Protein AF-A0AAW7JWA2-F1 (afdb_monomer_lite)

Foldseek 3Di:
DDKDWDQDKDALQQAKFKFAALFKFALVLCCPQLVVWWKWAFDEWEQDPVRAIEGEIETDSMGHHQGMIMTGRHRVDMRGGGMDPPTDRPHPHHDKDKYFYPDPPRWIKIKTAFQAWAFFDDLQKWHQDPSRWDTDHDPRPRDTDGGRGIIMGTRDSPHHYGYDYPVPPCPPPPPPPVCPVQVAAKADPVRHGDGRDPPPPDFDWIQHSNDTDTDD

Sequence (216 aa):
LDEVTLQRTFVGDGGWYTVCLPFPLTEEDIREQFQGADFQEFTDVEVTPDNSLNLIFKRVSGTKAGVPYMVRPIEGTEIKNPVFTNKTITANRPETVTHACRDASAYECSFIGIFNPTAIYGRTIRFVSADGVTLTVPANDGSRLKGFRAYMKMPDGNMSAKINSGDVTSGIISVERDIQLRHKGVYDLCGRYLGDSAENLRHGIYIVNGKKTVIK

pLDDT: mean 88.26, std 15.3, range [31.8, 98.88]

Structure (mmCIF, N/CA/C/O backbone):
data_AF-A0AAW7JWA2-F1
#
_entry.id   AF-A0AAW7JWA2-F1
#
loop_
_atom_site.group_PDB
_atom_site.id
_atom_site.type_symbol
_atom_site.label_atom_id
_atom_site.label_alt_id
_atom_site.label_comp_id
_atom_site.label_asym_id
_atom_site.label_entity_id
_atom_site.label_seq_id
_atom_site.pdbx_PDB_ins_code
_atom_site.Cartn_x
_atom_site.Cartn_y
_atom_site.Cartn_z
_atom_site.occupancy
_atom_site.B_iso_or_equiv
_atom_site.auth_seq_id
_atom_site.auth_comp_id
_atom_site.auth_asym_id
_atom_site.auth_atom_id
_atom_site.pdbx_PDB_model_num
ATOM 1 N N . LEU A 1 1 ? -22.209 7.850 19.696 1.00 65.50 1 LEU A N 1
ATOM 2 C CA . LEU A 1 1 ? -20.906 8.063 19.043 1.00 65.50 1 LEU A CA 1
ATOM 3 C C . LEU A 1 1 ? -20.853 7.040 17.929 1.00 65.50 1 LEU A C 1
ATOM 5 O O . LEU A 1 1 ? -21.067 5.872 18.234 1.00 65.50 1 LEU A O 1
ATOM 9 N N . ASP A 1 2 ? -20.694 7.463 16.681 1.00 85.62 2 ASP A N 1
ATOM 10 C CA . ASP A 1 2 ? -20.639 6.511 15.572 1.00 85.62 2 ASP A CA 1
ATOM 11 C C . ASP A 1 2 ? -19.257 5.860 15.548 1.00 85.62 2 ASP A C 1
ATOM 13 O O . ASP A 1 2 ? -18.235 6.548 15.648 1.00 85.62 2 ASP A O 1
ATOM 17 N N . GLU A 1 3 ? -19.245 4.534 15.455 1.00 92.75 3 GLU A N 1
ATOM 18 C CA . GLU A 1 3 ? -18.049 3.705 15.514 1.00 92.75 3 GLU A CA 1
ATOM 19 C C . GLU A 1 3 ? -17.943 2.849 14.249 1.00 92.75 3 GLU A C 1
ATOM 21 O O . GLU A 1 3 ? -18.925 2.269 13.782 1.00 92.75 3 GLU A O 1
ATOM 26 N N . VAL A 1 4 ? -16.734 2.762 13.697 1.00 93.31 4 VAL A N 1
ATOM 27 C CA . VAL A 1 4 ? -16.411 1.917 12.549 1.00 93.31 4 VAL A CA 1
ATOM 28 C C . VAL A 1 4 ? -15.228 1.029 12.903 1.00 93.31 4 VAL A C 1
ATOM 30 O O . VAL A 1 4 ? -14.134 1.517 13.175 1.00 93.31 4 VAL A O 1
ATOM 33 N N . THR A 1 5 ? -15.420 -0.285 12.833 1.00 96.25 5 THR A N 1
ATOM 34 C CA . THR A 1 5 ? -14.344 -1.263 13.021 1.00 96.25 5 THR A CA 1
ATOM 35 C C . THR A 1 5 ? -13.808 -1.744 11.676 1.00 96.25 5 THR A C 1
ATOM 37 O O . THR A 1 5 ? -14.551 -2.299 10.860 1.00 96.25 5 THR A O 1
ATOM 40 N N . LEU A 1 6 ? -12.500 -1.625 11.454 1.00 97.19 6 LEU A N 1
ATOM 41 C CA . LEU A 1 6 ? -11.839 -2.315 10.349 1.00 97.19 6 LEU A CA 1
ATOM 42 C C . LEU A 1 6 ? -11.592 -3.770 10.760 1.00 97.19 6 LEU A C 1
ATOM 44 O O . LEU A 1 6 ? -10.659 -4.048 11.500 1.00 97.19 6 LEU A O 1
ATOM 48 N N . GLN A 1 7 ? -12.400 -4.707 10.264 1.00 96.69 7 GLN A N 1
ATOM 49 C CA . GLN A 1 7 ? -12.276 -6.143 10.565 1.00 96.69 7 GLN A CA 1
ATOM 50 C C . GLN A 1 7 ? -11.027 -6.757 9.904 1.00 96.69 7 GLN A C 1
ATOM 52 O O . GLN A 1 7 ? -11.087 -7.354 8.822 1.00 96.69 7 GLN A O 1
ATOM 57 N N . ARG A 1 8 ? -9.865 -6.551 10.529 1.00 96.56 8 ARG A N 1
ATOM 58 C CA . ARG A 1 8 ? -8.553 -6.975 10.044 1.00 96.56 8 ARG A CA 1
ATOM 59 C C . ARG A 1 8 ? -7.523 -6.985 11.170 1.00 96.56 8 ARG A C 1
ATOM 61 O O . ARG A 1 8 ? -7.462 -6.058 11.971 1.00 96.56 8 ARG A O 1
ATOM 68 N N . THR A 1 9 ? -6.642 -7.978 11.125 1.00 95.62 9 THR A N 1
ATOM 69 C CA . THR A 1 9 ? -5.411 -8.012 11.919 1.00 95.62 9 THR A CA 1
ATOM 70 C C . THR A 1 9 ? -4.214 -7.613 11.061 1.00 95.62 9 THR A C 1
ATOM 72 O O . THR A 1 9 ? -4.113 -8.034 9.903 1.00 95.62 9 THR A O 1
ATOM 75 N N . PHE A 1 10 ? -3.317 -6.821 11.637 1.00 95.75 10 PHE A N 1
ATOM 76 C CA . PHE A 1 10 ? -1.966 -6.591 11.137 1.00 95.75 10 PHE A CA 1
ATOM 77 C C . PHE A 1 10 ? -1.006 -7.203 12.153 1.00 95.75 10 PHE A C 1
ATOM 79 O O . PHE A 1 10 ? -1.037 -6.832 13.329 1.00 95.75 10 PHE A O 1
ATOM 86 N N . VAL A 1 11 ? -0.221 -8.188 11.717 1.00 94.25 11 VAL A N 1
ATOM 87 C CA . VAL A 1 11 ? 0.699 -8.898 12.608 1.00 94.25 11 VAL A CA 1
ATOM 88 C C . VAL A 1 11 ? 1.857 -7.961 12.936 1.00 94.25 11 VAL A C 1
ATOM 90 O O . VAL A 1 11 ? 2.342 -7.244 12.067 1.00 94.25 11 VAL A O 1
ATOM 93 N N . GLY A 1 12 ? 2.291 -7.953 14.196 1.00 92.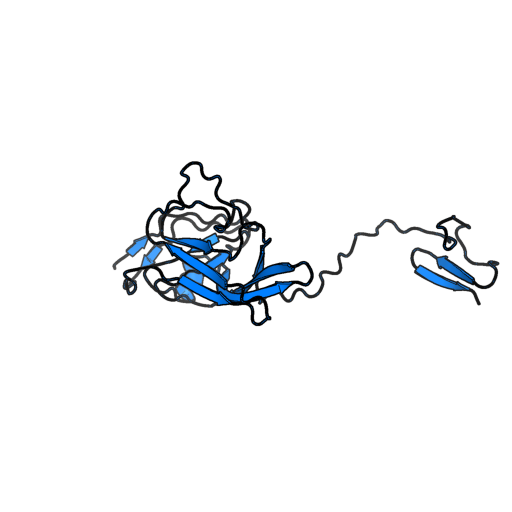50 12 GLY A N 1
ATOM 94 C CA . GLY A 1 12 ? 3.470 -7.211 14.648 1.00 92.50 12 GLY A CA 1
ATOM 95 C C . GLY A 1 12 ? 4.774 -7.886 14.218 1.00 92.50 12 GLY A C 1
ATOM 96 O O . GLY A 1 12 ? 5.645 -8.101 15.048 1.00 92.50 12 GLY A O 1
ATOM 97 N N . ASP A 1 13 ? 4.885 -8.293 12.957 1.00 90.88 13 ASP A N 1
ATOM 98 C CA . ASP A 1 13 ? 6.055 -8.971 12.380 1.00 90.88 13 ASP A CA 1
ATOM 99 C C . ASP A 1 13 ? 7.070 -7.987 11.768 1.00 90.88 13 ASP A C 1
ATOM 101 O O . ASP A 1 13 ? 8.081 -8.403 11.210 1.00 90.88 13 ASP A O 1
ATOM 105 N N . GLY A 1 14 ? 6.796 -6.678 11.844 1.00 90.06 14 GLY A N 1
ATOM 106 C CA . GLY A 1 14 ? 7.601 -5.640 11.193 1.00 90.06 14 GLY A CA 1
ATOM 107 C C . GLY A 1 14 ? 7.472 -5.628 9.663 1.00 90.06 14 GLY A C 1
ATOM 108 O O . GLY A 1 14 ? 8.182 -4.876 8.991 1.00 90.06 14 GLY A O 1
ATOM 109 N N . GLY A 1 15 ? 6.570 -6.438 9.107 1.00 92.19 15 GLY A N 1
ATOM 110 C CA . GLY A 1 15 ? 6.292 -6.543 7.687 1.00 92.19 15 GLY A CA 1
ATOM 111 C C . GLY A 1 15 ? 5.363 -5.445 7.170 1.00 92.19 15 GLY A C 1
ATOM 112 O O . GLY A 1 15 ? 4.610 -4.802 7.904 1.00 92.19 15 GLY A O 1
ATOM 113 N N . TRP A 1 16 ? 5.406 -5.225 5.861 1.00 95.25 16 TRP A N 1
ATOM 114 C CA . TRP A 1 16 ? 4.502 -4.335 5.155 1.00 95.25 16 TRP A CA 1
ATOM 115 C C . TRP A 1 16 ? 3.136 -4.966 4.895 1.00 95.25 16 TRP A C 1
ATOM 117 O O . TRP A 1 16 ? 2.985 -6.127 4.524 1.00 95.25 16 TRP A O 1
ATOM 127 N N . TYR A 1 17 ? 2.126 -4.116 4.973 1.00 96.88 17 TYR A N 1
ATOM 128 C CA . TYR A 1 17 ? 0.747 -4.364 4.596 1.00 96.88 17 TYR A CA 1
ATOM 129 C C . TYR A 1 17 ? 0.245 -3.192 3.751 1.00 96.88 17 TYR A C 1
ATOM 131 O O . TYR A 1 17 ? 0.855 -2.129 3.714 1.00 96.88 17 TYR A O 1
ATOM 139 N N . THR A 1 18 ? -0.907 -3.353 3.102 1.00 98.06 18 THR A N 1
ATOM 140 C CA . THR A 1 18 ? -1.580 -2.253 2.390 1.00 98.06 18 THR A CA 1
ATOM 141 C C . THR A 1 18 ? -2.914 -1.903 3.027 1.00 98.06 18 THR A C 1
ATOM 143 O O . THR A 1 18 ? -3.605 -2.792 3.535 1.00 98.06 18 THR A O 1
ATOM 146 N N . VAL A 1 19 ? -3.315 -0.635 2.966 1.00 98.44 19 VAL A N 1
ATOM 147 C CA . VAL A 1 19 ? -4.633 -0.167 3.411 1.00 98.44 19 VAL A CA 1
ATOM 148 C C . VAL A 1 19 ? -5.187 0.887 2.451 1.00 98.44 19 VAL A C 1
ATOM 150 O O . VAL A 1 19 ? -4.438 1.674 1.884 1.00 98.44 19 VAL A O 1
ATOM 153 N N . CYS A 1 20 ? -6.503 0.890 2.251 1.00 98.69 20 CYS A N 1
ATOM 154 C CA . CYS A 1 20 ? -7.214 1.910 1.481 1.00 98.69 20 CYS A CA 1
ATOM 155 C C . CYS A 1 20 ? -8.593 2.104 2.123 1.00 98.69 20 CYS A C 1
ATOM 157 O O . CYS A 1 20 ? -9.441 1.214 2.031 1.00 98.69 20 CYS A O 1
ATOM 159 N N . LEU A 1 21 ? -8.787 3.215 2.839 1.00 98.50 21 LEU A N 1
ATOM 160 C CA . LEU A 1 21 ? -9.987 3.468 3.646 1.00 98.50 21 LEU A CA 1
ATOM 161 C C . LEU A 1 21 ? -10.869 4.549 3.012 1.00 98.50 21 LEU A C 1
ATOM 163 O O . LEU A 1 21 ? -10.346 5.465 2.383 1.00 98.50 21 LEU A O 1
ATOM 167 N N . PRO A 1 22 ? -12.199 4.499 3.198 1.00 98.19 22 PRO A N 1
ATOM 168 C CA . PRO A 1 22 ? -13.126 5.482 2.633 1.00 98.19 22 PRO A CA 1
ATOM 169 C C . PRO A 1 22 ? -13.204 6.801 3.436 1.00 98.19 22 PRO A C 1
ATOM 171 O O . PRO A 1 22 ? -14.059 7.644 3.166 1.00 98.19 22 PRO A O 1
ATOM 174 N N . PHE A 1 23 ? -12.320 6.985 4.418 1.00 97.81 23 PHE A N 1
ATOM 175 C CA . PHE A 1 23 ? -12.191 8.165 5.274 1.00 97.81 23 PHE A CA 1
ATOM 176 C C . PHE A 1 23 ? -10.705 8.416 5.593 1.00 97.81 23 PHE A C 1
ATOM 178 O O . PHE A 1 23 ? -9.910 7.472 5.526 1.00 97.81 23 PHE A O 1
ATOM 185 N N . PRO A 1 24 ? -10.308 9.661 5.916 1.00 97.81 24 PRO A N 1
ATOM 186 C CA . PRO A 1 24 ? -8.929 9.974 6.272 1.00 97.81 24 PRO A CA 1
ATOM 187 C C . PRO A 1 24 ? -8.592 9.511 7.696 1.00 97.81 24 PRO A C 1
ATOM 189 O O . PRO A 1 24 ? -9.458 9.493 8.575 1.00 97.81 24 PRO A O 1
ATOM 192 N N . LEU A 1 25 ? -7.320 9.191 7.921 1.00 98.38 25 LEU A N 1
ATOM 193 C CA . LEU A 1 25 ? -6.738 8.985 9.246 1.00 98.38 25 LEU A CA 1
ATOM 194 C C . LEU A 1 25 ? -5.884 10.193 9.627 1.00 98.38 25 LEU A C 1
ATOM 196 O O . LEU A 1 25 ? -5.104 10.689 8.813 1.00 98.38 25 LEU A O 1
ATOM 200 N N . THR A 1 26 ? -6.019 10.647 10.865 1.00 98.00 26 THR A N 1
ATOM 201 C CA . THR A 1 26 ? -5.132 11.627 11.492 1.00 98.00 26 THR A CA 1
ATOM 202 C C . THR A 1 26 ? -3.925 10.932 12.122 1.00 98.00 26 THR A C 1
ATOM 204 O O . THR A 1 26 ? -3.887 9.708 12.266 1.00 98.00 26 THR A O 1
ATOM 207 N N . GLU A 1 27 ? -2.950 11.725 12.558 1.00 98.06 27 GLU A N 1
ATOM 208 C CA . GLU A 1 27 ? -1.808 11.222 13.329 1.00 98.06 27 GLU A CA 1
ATOM 209 C C . GLU A 1 27 ? -2.251 10.544 14.630 1.00 98.06 27 GLU A C 1
ATOM 211 O O . GLU A 1 27 ? -1.704 9.514 15.022 1.00 98.06 27 GLU A O 1
ATOM 216 N N . GLU A 1 28 ? -3.294 11.079 15.266 1.00 98.12 28 GLU A N 1
ATOM 217 C CA . GLU A 1 28 ? -3.900 10.492 16.456 1.00 98.12 28 GLU A CA 1
ATOM 218 C C . GLU A 1 28 ? -4.527 9.125 16.160 1.00 98.12 28 GLU A C 1
ATOM 220 O O . GLU A 1 28 ? -4.256 8.176 16.892 1.00 98.12 28 GLU A O 1
ATOM 225 N N . ASP A 1 29 ? -5.258 8.972 15.050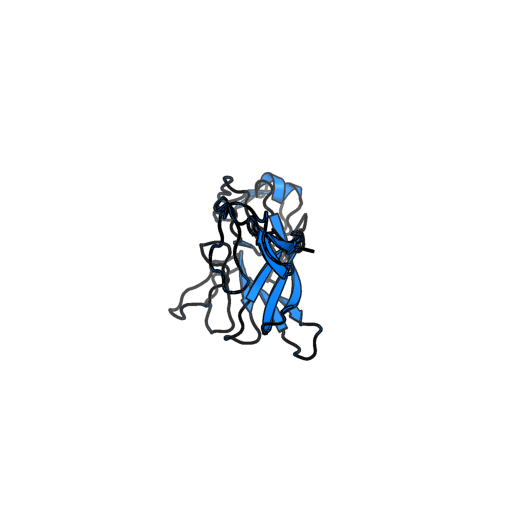 1.00 98.06 29 ASP A N 1
ATOM 226 C CA . ASP A 1 29 ? -5.803 7.666 14.658 1.00 98.06 29 ASP A CA 1
ATOM 227 C C . ASP A 1 29 ? -4.695 6.630 14.443 1.00 98.06 29 ASP A C 1
ATOM 229 O O . ASP A 1 29 ? -4.824 5.477 14.853 1.00 98.06 29 ASP A O 1
ATOM 233 N N . ILE A 1 30 ? -3.599 7.027 13.790 1.00 98.31 30 ILE A N 1
ATOM 234 C CA . ILE A 1 30 ? -2.455 6.142 13.545 1.00 98.31 30 ILE A CA 1
ATOM 235 C C . ILE A 1 30 ? -1.786 5.766 14.871 1.00 98.31 30 ILE A C 1
ATOM 237 O O . ILE A 1 30 ? -1.489 4.592 15.108 1.00 98.31 30 ILE A O 1
ATOM 241 N N . ARG A 1 31 ? -1.580 6.735 15.768 1.00 97.88 31 ARG A N 1
ATOM 242 C CA . ARG A 1 31 ? -0.993 6.500 17.090 1.00 97.88 31 ARG A CA 1
ATOM 243 C C . ARG A 1 31 ? -1.850 5.556 17.931 1.00 97.88 31 ARG A C 1
ATOM 245 O O . ARG A 1 31 ? -1.305 4.653 18.554 1.00 97.88 31 ARG A O 1
ATOM 252 N N . GLU A 1 32 ? -3.161 5.763 17.970 1.00 97.44 32 GLU A N 1
ATOM 253 C CA . GLU A 1 32 ? -4.059 5.035 18.871 1.00 97.44 32 GLU A CA 1
ATOM 254 C C . GLU A 1 32 ? -4.522 3.702 18.298 1.00 97.44 32 GLU A C 1
ATOM 256 O O . GLU A 1 32 ? -4.413 2.673 18.959 1.00 97.44 32 GLU A O 1
ATOM 261 N N . GLN A 1 33 ? -5.009 3.702 17.058 1.00 97.88 33 GLN A N 1
ATOM 262 C CA . GLN A 1 33 ? -5.643 2.527 16.460 1.00 97.88 33 GLN A CA 1
ATOM 263 C C . GLN A 1 33 ? -4.645 1.639 15.728 1.00 97.88 33 GLN A C 1
ATOM 265 O O . GLN A 1 33 ? -4.806 0.422 15.695 1.00 97.88 33 GLN A O 1
ATOM 270 N N . PHE A 1 34 ? -3.582 2.228 15.180 1.00 98.00 34 PHE A N 1
ATOM 271 C CA . PHE A 1 34 ? -2.482 1.482 14.571 1.00 98.00 34 PHE A CA 1
ATOM 272 C C . PHE A 1 34 ? -1.231 1.434 15.454 1.00 98.00 34 PHE A C 1
ATOM 274 O O . PHE A 1 34 ? -0.175 1.030 14.977 1.00 98.00 34 PHE A O 1
ATOM 281 N N . GLN A 1 35 ? -1.335 1.816 16.732 1.00 97.12 35 GLN A N 1
ATOM 282 C CA . GLN A 1 35 ? -0.246 1.728 17.714 1.00 97.12 35 GLN A CA 1
ATOM 283 C C . GLN A 1 35 ? 1.073 2.353 17.214 1.00 97.12 35 GLN A C 1
ATOM 285 O O . GLN A 1 35 ? 2.159 1.830 17.455 1.00 97.12 35 GLN A O 1
ATOM 290 N N . GLY A 1 36 ? 0.977 3.462 16.471 1.00 96.38 36 GLY A N 1
ATOM 291 C CA . GLY A 1 36 ? 2.135 4.181 15.936 1.00 96.38 36 GLY A CA 1
ATOM 292 C C . GLY A 1 36 ? 2.812 3.519 14.730 1.00 96.38 36 GLY A C 1
ATOM 293 O O . GLY A 1 36 ? 3.966 3.843 14.445 1.00 96.38 36 GLY A O 1
ATOM 294 N N . ALA A 1 37 ? 2.125 2.608 14.029 1.00 97.38 37 ALA A N 1
ATOM 295 C CA . ALA A 1 37 ? 2.624 1.987 12.803 1.00 97.38 37 ALA A CA 1
ATOM 296 C C . ALA A 1 37 ? 3.131 3.015 11.776 1.00 97.38 37 ALA A C 1
ATOM 298 O O . ALA A 1 37 ? 2.660 4.151 11.696 1.00 97.38 37 ALA A O 1
ATOM 299 N N . ASP A 1 38 ? 4.078 2.586 10.947 1.00 97.00 38 ASP A N 1
ATOM 300 C CA . ASP A 1 38 ? 4.653 3.400 9.882 1.00 97.00 38 ASP A CA 1
ATOM 301 C C . ASP A 1 38 ? 3.743 3.382 8.648 1.00 97.00 38 ASP A C 1
ATOM 303 O O . ASP A 1 38 ? 3.571 2.340 8.011 1.00 97.00 38 ASP A O 1
ATOM 307 N N . PHE A 1 39 ? 3.144 4.530 8.329 1.00 98.31 39 PHE A N 1
ATOM 308 C CA . PHE A 1 39 ? 2.313 4.719 7.144 1.00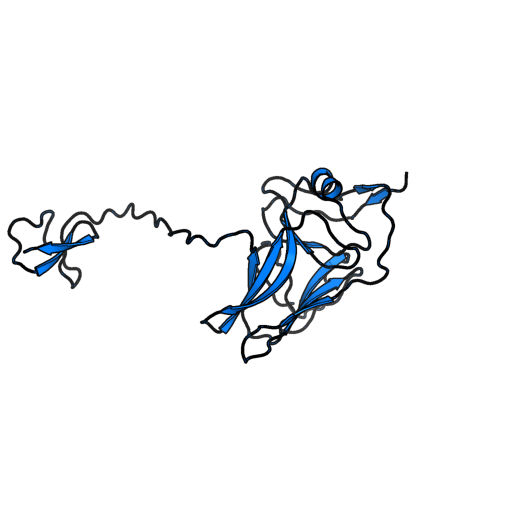 98.31 39 PHE A CA 1
ATOM 309 C C . PHE A 1 39 ? 3.113 5.408 6.052 1.00 98.31 39 PHE A C 1
ATOM 311 O O . PHE A 1 39 ? 3.723 6.447 6.303 1.00 98.31 39 PHE A O 1
ATOM 318 N N . GLN A 1 40 ? 3.065 4.867 4.833 1.00 98.00 40 GLN A N 1
ATOM 319 C CA . GLN A 1 40 ? 3.776 5.443 3.697 1.00 98.00 40 GLN A CA 1
ATOM 320 C C . GLN A 1 40 ? 2.917 5.547 2.437 1.00 98.00 40 GLN A C 1
ATOM 322 O O . GLN A 1 40 ? 2.149 4.640 2.106 1.00 98.00 40 GLN A O 1
ATOM 327 N N . GLU A 1 41 ? 3.061 6.657 1.720 1.00 98.19 41 GLU A N 1
ATOM 328 C CA . GLU A 1 41 ? 2.401 6.915 0.439 1.00 98.19 41 GLU A CA 1
ATOM 329 C C . GLU A 1 41 ? 3.332 6.597 -0.735 1.00 98.19 41 GLU A C 1
ATOM 331 O O . GLU A 1 41 ? 4.548 6.723 -0.611 1.00 98.19 41 GLU A O 1
ATOM 336 N N . PHE A 1 42 ? 2.779 6.186 -1.878 1.00 97.75 42 PHE A N 1
ATOM 337 C CA . PHE A 1 42 ? 3.553 5.928 -3.097 1.00 97.75 42 PHE A CA 1
ATOM 338 C C . PHE A 1 42 ? 3.891 7.252 -3.797 1.00 97.75 42 PHE A C 1
ATOM 340 O O . PHE A 1 42 ? 2.984 7.997 -4.171 1.00 97.75 42 PHE A O 1
ATOM 347 N N . THR A 1 43 ? 5.178 7.556 -3.981 1.00 96.00 43 THR A N 1
ATOM 348 C CA . THR A 1 43 ? 5.638 8.903 -4.381 1.00 96.00 43 THR A CA 1
ATOM 349 C C . THR A 1 43 ? 6.436 8.974 -5.672 1.00 96.00 43 THR A C 1
ATOM 351 O O . THR A 1 43 ? 6.432 10.032 -6.294 1.00 96.00 43 THR A O 1
ATOM 354 N N . ASP A 1 44 ? 7.138 7.909 -6.056 1.00 93.56 44 ASP A N 1
ATOM 355 C CA . ASP A 1 44 ? 7.922 7.901 -7.292 1.00 93.56 44 ASP A CA 1
ATOM 356 C C . ASP A 1 44 ? 8.289 6.464 -7.699 1.00 93.56 44 ASP A C 1
ATOM 358 O O . ASP A 1 44 ? 8.116 5.510 -6.929 1.00 93.56 44 ASP A O 1
ATOM 362 N N . VAL A 1 45 ? 8.825 6.313 -8.907 1.00 92.31 45 VAL A N 1
ATOM 363 C CA . VAL A 1 45 ? 9.423 5.068 -9.384 1.00 92.31 45 VAL A CA 1
ATOM 364 C C . VAL A 1 45 ? 10.731 5.352 -10.117 1.00 92.31 45 VAL A C 1
ATOM 366 O O . VAL A 1 45 ? 10.795 6.176 -11.025 1.00 92.31 45 VAL A O 1
ATOM 369 N N . GLU A 1 46 ? 11.780 4.624 -9.753 1.00 91.31 46 GLU A N 1
ATOM 370 C CA . GLU A 1 46 ? 13.097 4.738 -10.382 1.00 91.31 46 GLU A CA 1
ATOM 371 C C . GLU A 1 46 ? 13.485 3.422 -11.050 1.00 91.31 46 GLU A C 1
ATOM 373 O O . GLU A 1 46 ? 13.202 2.340 -10.526 1.00 91.31 46 GLU A O 1
ATOM 378 N N . VAL A 1 47 ? 14.175 3.518 -12.187 1.00 88.81 47 VAL A N 1
ATOM 379 C CA . VAL A 1 47 ? 14.827 2.370 -12.819 1.00 88.81 47 VAL A CA 1
ATOM 380 C C . VAL A 1 47 ? 16.233 2.246 -12.249 1.00 88.81 47 VAL A C 1
ATOM 382 O O . VAL A 1 47 ? 17.014 3.195 -12.243 1.00 88.81 47 VAL A O 1
ATOM 385 N N . THR A 1 48 ? 16.575 1.068 -11.755 1.00 86.12 48 THR A N 1
ATOM 386 C CA . THR A 1 48 ? 17.928 0.767 -11.286 1.00 86.12 48 THR A CA 1
ATOM 387 C C . THR A 1 48 ? 18.848 0.378 -12.452 1.00 86.12 48 THR A C 1
ATOM 389 O O . THR A 1 48 ? 18.375 -0.035 -13.513 1.00 86.12 48 THR A O 1
ATOM 392 N N . PRO A 1 49 ? 20.184 0.409 -12.271 1.00 85.62 49 PRO A N 1
ATOM 393 C CA . PRO A 1 49 ? 21.133 0.008 -13.317 1.00 85.62 49 PRO A CA 1
ATOM 394 C C . PRO A 1 49 ? 20.986 -1.440 -13.817 1.00 85.62 49 PRO A C 1
ATOM 396 O O . PRO A 1 49 ? 21.423 -1.748 -14.921 1.00 85.62 49 PRO A O 1
ATOM 399 N N . ASP A 1 50 ? 20.384 -2.329 -13.020 1.00 86.31 50 ASP A N 1
ATOM 400 C CA . ASP A 1 50 ? 20.077 -3.717 -13.396 1.00 86.31 50 ASP A CA 1
ATOM 401 C C . ASP A 1 50 ? 18.705 -3.875 -14.082 1.00 86.31 50 ASP A C 1
ATOM 403 O O . ASP A 1 50 ? 18.229 -4.996 -14.261 1.00 86.31 50 ASP A O 1
ATOM 407 N N . ASN A 1 51 ? 18.080 -2.764 -14.492 1.00 83.62 51 ASN A N 1
ATOM 408 C CA . ASN A 1 51 ? 16.773 -2.720 -15.150 1.00 83.62 51 ASN A CA 1
ATOM 409 C C . ASN A 1 51 ? 15.647 -3.340 -14.294 1.00 83.62 51 ASN A C 1
ATOM 411 O O . ASN A 1 51 ? 14.729 -3.983 -14.809 1.00 83.62 51 ASN A O 1
ATOM 415 N N . SER A 1 52 ? 15.726 -3.150 -12.974 1.00 89.31 52 SER A N 1
ATOM 416 C CA . SER A 1 52 ? 14.627 -3.394 -12.038 1.00 89.31 52 SER A CA 1
ATOM 417 C C . SER A 1 52 ? 14.002 -2.073 -11.578 1.00 89.31 52 SER A C 1
ATOM 419 O O . SER A 1 52 ? 14.496 -0.987 -11.885 1.00 89.31 52 SER A O 1
ATOM 421 N N . LEU A 1 53 ? 12.857 -2.150 -10.899 1.00 90.88 53 LEU A N 1
ATOM 422 C CA . LEU A 1 53 ? 12.144 -0.971 -10.414 1.00 90.88 53 LEU A CA 1
ATOM 423 C C . LEU A 1 53 ? 12.284 -0.792 -8.905 1.00 90.88 53 LEU A C 1
ATOM 425 O O . LEU A 1 53 ? 11.979 -1.692 -8.116 1.00 90.88 53 LEU A O 1
ATOM 429 N N . ASN A 1 54 ? 12.626 0.424 -8.501 1.00 91.75 54 ASN A N 1
ATOM 430 C CA . ASN A 1 54 ? 12.465 0.895 -7.133 1.00 91.75 54 ASN A CA 1
ATOM 431 C C . ASN A 1 54 ? 11.126 1.613 -7.013 1.00 91.75 54 ASN A C 1
ATOM 433 O O . ASN A 1 54 ? 10.944 2.684 -7.585 1.00 91.75 54 ASN A O 1
ATOM 437 N N . LEU A 1 55 ? 10.200 1.043 -6.248 1.00 93.56 55 LEU A N 1
ATOM 438 C CA . LEU A 1 55 ? 8.933 1.689 -5.918 1.00 93.56 55 LEU A CA 1
ATOM 439 C C . LEU A 1 55 ? 9.137 2.527 -4.657 1.00 93.56 55 LEU A C 1
ATOM 441 O O . LEU A 1 55 ? 9.383 1.961 -3.591 1.00 93.56 55 LEU A O 1
ATOM 445 N N . ILE A 1 56 ? 9.074 3.853 -4.772 1.00 94.25 56 ILE A N 1
ATOM 446 C CA . ILE A 1 56 ? 9.451 4.765 -3.689 1.00 94.25 56 ILE A CA 1
ATOM 447 C C . ILE A 1 56 ? 8.227 5.156 -2.874 1.00 94.25 56 ILE A C 1
ATOM 449 O O . ILE A 1 56 ? 7.302 5.803 -3.372 1.00 94.25 56 ILE A O 1
ATOM 453 N N . PHE A 1 57 ? 8.264 4.812 -1.594 1.00 95.69 57 PHE A N 1
ATOM 454 C CA . PHE A 1 57 ? 7.253 5.158 -0.608 1.00 95.69 57 PHE A CA 1
ATOM 455 C C . PHE A 1 57 ? 7.827 6.125 0.426 1.00 95.69 57 PHE A C 1
ATOM 457 O O . PHE A 1 57 ? 8.993 6.008 0.788 1.00 95.69 57 PHE A O 1
ATOM 464 N N . LYS A 1 58 ? 7.043 7.097 0.896 1.00 96.31 58 LYS A N 1
ATOM 465 C CA . LYS A 1 58 ? 7.486 8.073 1.909 1.00 96.31 58 LYS A CA 1
ATOM 466 C C . LYS A 1 58 ? 6.520 8.140 3.069 1.00 96.31 58 LYS A C 1
ATOM 468 O O . LYS A 1 58 ? 5.312 8.023 2.868 1.00 96.31 58 LYS A O 1
ATOM 473 N N . ARG A 1 59 ? 7.062 8.334 4.271 1.00 97.12 59 ARG A N 1
ATOM 474 C CA . ARG A 1 59 ? 6.282 8.401 5.503 1.00 97.12 59 ARG A CA 1
ATOM 475 C C . ARG A 1 59 ? 5.301 9.563 5.484 1.00 97.12 59 ARG A C 1
ATOM 477 O O . ARG A 1 59 ? 5.620 10.662 5.037 1.00 97.12 59 ARG A O 1
ATOM 484 N N . VAL A 1 60 ? 4.119 9.307 6.030 1.00 97.69 60 VAL A N 1
ATOM 485 C CA . VAL A 1 60 ? 3.066 10.297 6.250 1.00 97.69 60 VAL A CA 1
ATOM 486 C C . VAL A 1 60 ? 2.568 10.217 7.692 1.00 97.69 60 VAL A C 1
ATOM 488 O O . VAL A 1 60 ? 2.588 9.154 8.309 1.00 97.69 60 VAL A O 1
ATOM 491 N N . SER A 1 61 ? 2.102 11.341 8.236 1.00 96.88 61 SER A N 1
ATOM 492 C CA . SER A 1 61 ? 1.452 11.402 9.555 1.00 96.88 61 SER A CA 1
ATOM 493 C C . SER A 1 61 ? -0.071 11.260 9.482 1.00 96.88 61 SER A C 1
ATOM 495 O O . SER A 1 61 ? -0.740 11.254 10.505 1.00 96.88 61 SER A O 1
ATOM 497 N N . GLY A 1 62 ? -0.640 11.140 8.284 1.00 97.88 62 GLY A N 1
ATOM 498 C CA . GLY A 1 62 ? -2.073 10.977 8.070 1.00 97.88 62 GLY A CA 1
ATOM 499 C C . GLY A 1 62 ? -2.373 10.501 6.655 1.00 97.88 62 GLY A C 1
ATOM 500 O O . GLY A 1 62 ? -1.491 10.466 5.796 1.00 97.88 62 GLY A O 1
ATOM 501 N N . THR A 1 63 ? -3.623 10.128 6.404 1.00 98.62 63 THR A N 1
ATOM 502 C CA . THR A 1 63 ? -4.057 9.579 5.114 1.00 98.62 63 THR A CA 1
ATOM 503 C C . THR A 1 63 ? -5.202 10.378 4.509 1.00 98.62 63 THR A C 1
ATOM 505 O O . THR A 1 63 ? -5.933 11.091 5.196 1.00 98.62 63 THR A O 1
ATOM 508 N N . LYS A 1 64 ? -5.382 10.237 3.196 1.00 98.69 64 LYS A N 1
ATOM 509 C CA . LYS A 1 64 ? -6.544 10.742 2.465 1.00 98.69 64 LYS A CA 1
ATOM 510 C C . LYS A 1 64 ? -7.527 9.605 2.206 1.00 98.69 64 LYS A C 1
ATOM 512 O O . LYS A 1 64 ? -7.125 8.474 1.932 1.00 98.69 64 LYS A O 1
ATOM 517 N N . ALA A 1 65 ? -8.818 9.918 2.267 1.00 98.62 65 ALA A N 1
ATOM 518 C CA . ALA A 1 65 ? -9.870 8.969 1.922 1.00 98.62 65 ALA A CA 1
ATOM 519 C C . ALA A 1 65 ? -9.707 8.484 0.474 1.00 98.62 65 ALA A C 1
ATOM 521 O O . ALA A 1 65 ? -9.440 9.281 -0.417 1.00 98.62 65 ALA A O 1
ATOM 522 N N . GLY A 1 66 ? -9.867 7.183 0.242 1.00 98.69 66 GLY A N 1
ATOM 523 C CA . GLY A 1 66 ? -9.766 6.558 -1.078 1.00 98.69 66 GLY A CA 1
ATOM 524 C C . GLY A 1 66 ? -8.340 6.302 -1.567 1.00 98.69 66 GLY A C 1
ATOM 525 O O . GLY A 1 66 ? -8.155 5.447 -2.429 1.00 98.69 66 GLY A O 1
ATOM 526 N N . VAL A 1 67 ? -7.322 6.945 -0.995 1.00 98.88 67 VAL A N 1
ATOM 527 C CA . VAL A 1 67 ? -5.926 6.780 -1.426 1.00 98.88 67 VAL A CA 1
ATOM 528 C C . VAL A 1 67 ? -5.308 5.526 -0.778 1.00 98.88 67 VAL A C 1
ATOM 530 O O . VAL A 1 67 ? -5.540 5.270 0.407 1.00 98.88 67 VAL A O 1
ATOM 533 N N . PRO A 1 68 ? -4.568 4.686 -1.530 1.00 98.81 68 PRO A N 1
ATOM 534 C CA . PRO A 1 68 ? -3.880 3.523 -0.978 1.00 98.81 68 PRO A CA 1
ATOM 535 C C . PRO A 1 68 ? -2.555 3.891 -0.290 1.00 98.81 68 PRO A C 1
ATOM 537 O O . PRO A 1 68 ? -1.774 4.688 -0.806 1.00 98.81 68 PRO A O 1
ATOM 540 N N . TYR A 1 69 ? -2.274 3.242 0.843 1.00 98.75 69 TYR A N 1
ATOM 541 C CA . TYR A 1 69 ? -1.055 3.419 1.640 1.00 98.75 69 TYR A CA 1
ATOM 542 C C . TYR A 1 69 ? -0.432 2.073 2.016 1.00 98.75 69 TYR A C 1
ATOM 544 O O . TYR A 1 69 ? -1.124 1.055 2.142 1.00 98.75 69 TYR A O 1
ATOM 552 N N . MET A 1 70 ? 0.880 2.087 2.227 1.00 98.00 70 MET A N 1
ATOM 553 C CA . MET A 1 70 ? 1.620 1.026 2.904 1.00 98.00 70 MET A CA 1
ATOM 554 C C . MET A 1 70 ? 1.551 1.247 4.418 1.00 98.00 70 MET A C 1
ATOM 556 O O . MET A 1 70 ? 1.575 2.386 4.875 1.00 98.00 70 MET A O 1
ATOM 560 N N . VAL A 1 71 ? 1.460 0.165 5.186 1.00 97.56 71 VAL A N 1
ATOM 561 C CA . VAL A 1 71 ? 1.407 0.170 6.654 1.00 97.56 71 VAL A CA 1
ATOM 562 C C . VAL A 1 71 ? 2.370 -0.880 7.172 1.00 97.56 71 VAL A C 1
ATOM 564 O O . VAL A 1 71 ? 2.238 -2.046 6.807 1.00 97.56 71 VAL A O 1
ATOM 567 N N . ARG A 1 72 ? 3.302 -0.493 8.035 1.00 96.50 72 ARG A N 1
ATOM 568 C CA . ARG A 1 72 ? 4.198 -1.417 8.732 1.00 96.50 72 ARG A CA 1
ATOM 569 C C . ARG A 1 72 ? 3.985 -1.302 10.240 1.00 96.50 72 ARG A C 1
ATOM 571 O O . ARG A 1 72 ? 4.373 -0.285 10.823 1.00 96.50 72 ARG A O 1
ATOM 578 N N . PRO A 1 73 ? 3.340 -2.298 10.870 1.00 95.94 73 PRO A N 1
ATOM 579 C CA . PRO A 1 73 ? 3.242 -2.383 12.321 1.00 95.94 73 PRO A CA 1
ATOM 580 C C . PRO A 1 73 ? 4.626 -2.389 12.969 1.00 95.94 73 PRO A C 1
ATOM 582 O O . PRO A 1 73 ? 5.601 -2.854 12.379 1.00 95.94 73 PRO A O 1
ATOM 585 N N . ILE A 1 74 ? 4.704 -1.888 14.199 1.00 94.62 74 ILE A N 1
ATOM 586 C CA . ILE A 1 74 ? 5.912 -2.021 15.014 1.00 94.62 74 ILE A CA 1
ATOM 587 C C . ILE A 1 74 ? 6.086 -3.506 15.360 1.00 94.62 74 ILE A C 1
ATOM 589 O O . ILE A 1 74 ? 5.117 -4.185 15.704 1.00 94.62 74 ILE A O 1
ATOM 593 N N . GLU A 1 75 ? 7.310 -4.019 15.252 1.00 93.62 75 GLU A N 1
ATOM 594 C CA . GLU A 1 75 ? 7.616 -5.402 15.620 1.00 93.62 75 GLU A CA 1
ATOM 595 C C . GLU A 1 75 ? 7.230 -5.671 17.087 1.00 93.62 75 GLU A C 1
ATOM 597 O O . GLU A 1 75 ? 7.505 -4.867 17.976 1.00 93.62 75 GLU A O 1
ATOM 602 N N . GLY A 1 76 ? 6.538 -6.784 17.332 1.00 94.00 76 GLY A N 1
ATOM 603 C CA . GLY A 1 76 ? 5.955 -7.136 18.630 1.00 94.00 76 GLY A CA 1
ATOM 604 C C . GLY A 1 76 ? 4.585 -6.509 18.921 1.00 94.00 76 GLY A C 1
ATOM 605 O O . GLY A 1 76 ? 3.947 -6.892 19.901 1.00 94.00 76 GLY A O 1
ATOM 606 N N . THR A 1 77 ? 4.091 -5.609 18.067 1.00 94.12 77 THR A N 1
ATOM 607 C CA . THR A 1 77 ? 2.848 -4.859 18.298 1.00 94.12 77 THR A CA 1
ATOM 608 C C . THR A 1 77 ? 1.758 -5.286 17.320 1.00 94.12 77 THR A C 1
ATOM 610 O O . THR A 1 77 ? 1.646 -4.784 16.202 1.00 94.12 77 THR A O 1
ATOM 613 N N . GLU A 1 78 ? 0.927 -6.237 17.742 1.00 95.31 78 GLU A N 1
ATOM 614 C CA . GLU A 1 78 ? -0.187 -6.721 16.928 1.00 95.31 78 GLU A CA 1
ATOM 615 C C . GLU A 1 78 ? -1.375 -5.748 16.960 1.00 95.31 78 GLU A C 1
ATOM 617 O O . GLU A 1 78 ? -1.858 -5.368 18.027 1.00 95.31 78 GLU A O 1
ATOM 622 N N . ILE A 1 79 ? -1.890 -5.381 15.784 1.00 97.62 79 ILE A N 1
ATOM 623 C CA . ILE A 1 79 ? -3.056 -4.500 15.641 1.00 97.62 79 ILE A CA 1
ATOM 624 C C . ILE A 1 79 ? -4.256 -5.362 15.262 1.00 97.62 79 ILE A C 1
ATOM 626 O O . ILE A 1 79 ? -4.321 -5.889 14.150 1.00 97.62 79 ILE A O 1
ATOM 630 N N . LYS A 1 80 ? -5.217 -5.503 16.177 1.00 97.88 80 LYS A N 1
ATOM 631 C CA . LYS A 1 80 ? -6.430 -6.306 15.983 1.00 97.88 80 LYS A CA 1
ATOM 632 C C . LYS A 1 80 ? -7.646 -5.409 15.847 1.00 97.88 80 LYS A C 1
ATOM 634 O O . LYS A 1 80 ? -7.996 -4.718 16.793 1.00 97.88 80 LYS A O 1
ATOM 639 N N . ASN A 1 81 ? -8.315 -5.506 14.703 1.00 97.81 81 ASN A N 1
ATOM 640 C CA . ASN A 1 81 ? -9.611 -4.890 14.440 1.00 97.81 81 ASN A CA 1
ATOM 641 C C . ASN A 1 81 ? -9.700 -3.418 14.890 1.00 97.81 81 ASN A C 1
ATOM 643 O O . ASN A 1 81 ? -10.508 -3.120 15.769 1.00 97.81 81 ASN A O 1
ATOM 647 N N . PRO A 1 82 ? -8.873 -2.507 14.340 1.00 97.62 82 PRO A N 1
ATOM 648 C CA . PRO A 1 82 ? -8.828 -1.126 14.808 1.00 97.62 82 PRO A CA 1
ATOM 649 C C . PRO A 1 82 ? -10.190 -0.432 14.686 1.00 97.62 82 PRO A C 1
ATOM 651 O O . PRO A 1 82 ? -10.952 -0.692 13.744 1.00 97.62 82 PRO A O 1
ATOM 654 N N . VAL A 1 83 ? -10.481 0.446 15.647 1.00 97.69 83 VAL A N 1
ATOM 655 C CA . VAL A 1 83 ? -11.805 1.030 15.873 1.00 97.69 83 VAL A CA 1
ATOM 656 C C . VAL A 1 83 ? -11.736 2.550 15.770 1.00 97.69 83 VAL A C 1
ATOM 658 O O . VAL A 1 83 ? -11.043 3.210 16.532 1.00 97.69 83 VAL A O 1
ATOM 661 N N . PHE A 1 84 ? -12.488 3.134 14.846 1.00 96.62 84 PHE A N 1
ATOM 662 C CA . PHE A 1 84 ? -12.474 4.575 14.608 1.00 96.62 84 PHE A CA 1
ATOM 663 C C . PHE A 1 84 ? -13.801 5.192 15.015 1.00 96.62 84 PHE A C 1
ATOM 665 O O . PHE A 1 84 ? -14.863 4.687 14.654 1.00 96.62 84 PHE A O 1
ATOM 672 N N . THR A 1 85 ? -13.739 6.320 15.714 1.00 94.94 85 THR A N 1
ATOM 673 C CA . THR A 1 85 ? -14.926 7.074 16.118 1.00 94.94 85 THR A CA 1
ATOM 674 C C . THR A 1 85 ? -15.024 8.379 15.338 1.00 94.94 85 THR A C 1
ATOM 676 O O . THR A 1 85 ? -14.015 8.923 14.882 1.00 94.94 85 THR A O 1
ATOM 679 N N . ASN A 1 86 ? -16.251 8.874 15.154 1.00 93.25 86 ASN A N 1
ATOM 680 C CA . ASN A 1 86 ? -16.530 10.168 14.517 1.00 93.25 86 ASN A CA 1
ATOM 681 C C . ASN A 1 86 ? -15.878 10.332 13.125 1.00 93.25 86 ASN A C 1
ATOM 683 O O . ASN A 1 86 ? -15.378 11.405 12.780 1.00 93.25 86 ASN A O 1
ATOM 687 N N . LYS A 1 87 ? -15.860 9.261 12.319 1.00 94.25 87 LYS A N 1
ATOM 688 C CA . LYS A 1 87 ? -15.363 9.305 10.937 1.00 94.25 87 LYS A CA 1
ATOM 689 C C . LYS A 1 87 ? -16.485 9.574 9.954 1.00 94.25 87 LYS A C 1
ATOM 691 O O . LYS A 1 87 ? -17.493 8.877 9.936 1.00 94.25 87 LYS A O 1
ATOM 696 N N . THR A 1 88 ? -16.244 10.527 9.064 1.00 93.81 88 THR A N 1
ATOM 697 C CA . THR A 1 88 ? -17.090 10.764 7.896 1.00 93.81 88 THR A CA 1
ATOM 698 C C . THR A 1 88 ? -16.509 10.020 6.704 1.00 93.81 88 THR A C 1
ATOM 700 O O . THR A 1 88 ? -15.353 10.239 6.340 1.00 93.81 88 THR A O 1
ATOM 703 N N . ILE A 1 89 ? -17.312 9.166 6.070 1.00 94.50 89 ILE A N 1
ATOM 704 C CA . ILE A 1 89 ? -16.965 8.577 4.774 1.00 94.50 89 ILE A CA 1
ATOM 705 C C . ILE A 1 89 ? -17.010 9.684 3.720 1.00 94.50 89 ILE A C 1
ATOM 707 O O . ILE A 1 89 ? -18.073 10.233 3.436 1.00 94.50 89 ILE A O 1
ATOM 711 N N . THR A 1 90 ? -15.856 10.011 3.144 1.00 96.19 90 THR A N 1
ATOM 712 C CA . THR A 1 90 ? -15.716 11.076 2.139 1.00 96.19 90 THR A CA 1
ATOM 713 C C . THR A 1 90 ? -15.304 10.554 0.764 1.00 96.19 90 THR A C 1
ATOM 715 O O . THR A 1 90 ? -15.439 11.283 -0.214 1.00 96.19 90 THR A O 1
ATOM 718 N N . ALA A 1 91 ? -14.880 9.288 0.656 1.00 97.00 91 ALA A N 1
ATOM 719 C CA . ALA A 1 91 ? -14.603 8.627 -0.618 1.00 97.00 91 ALA A CA 1
ATOM 720 C C . ALA A 1 91 ? -15.580 7.469 -0.867 1.00 97.00 91 ALA A C 1
ATOM 722 O O . ALA A 1 91 ? -15.657 6.518 -0.090 1.00 97.00 91 ALA A O 1
ATOM 723 N N . ASN A 1 92 ? -16.303 7.521 -1.988 1.00 96.06 92 ASN A N 1
ATOM 724 C CA . ASN A 1 92 ? -17.219 6.458 -2.421 1.00 96.06 92 ASN A CA 1
ATOM 725 C C . ASN A 1 92 ? -16.550 5.410 -3.331 1.00 96.06 92 ASN A C 1
ATOM 727 O O . ASN A 1 92 ? -17.144 4.370 -3.621 1.00 96.06 92 ASN A O 1
ATOM 731 N N . ARG A 1 93 ? -15.324 5.671 -3.795 1.00 97.69 93 ARG A N 1
ATOM 732 C CA . ARG A 1 93 ? -14.519 4.776 -4.633 1.00 97.69 93 ARG A CA 1
ATOM 733 C C . ARG A 1 93 ? -13.050 4.868 -4.208 1.00 97.69 93 ARG A C 1
ATOM 735 O O . ARG A 1 93 ? -12.629 5.940 -3.780 1.00 97.69 93 ARG A O 1
ATOM 742 N N . PRO A 1 94 ? -12.282 3.773 -4.315 1.00 98.44 94 PRO A N 1
ATOM 743 C CA . PRO A 1 94 ? -10.845 3.829 -4.113 1.00 98.44 94 PRO A CA 1
ATOM 744 C C . PRO A 1 94 ? -10.159 4.497 -5.309 1.00 98.44 94 PRO A C 1
ATOM 746 O O . PRO A 1 94 ? -10.668 4.467 -6.434 1.00 98.44 94 PRO A O 1
ATOM 749 N N . GLU A 1 95 ? -8.982 5.051 -5.061 1.00 98.69 95 GLU A N 1
ATOM 750 C CA . GLU A 1 95 ? -8.159 5.733 -6.049 1.00 98.69 95 GLU A CA 1
ATOM 751 C C . GLU A 1 95 ? -7.013 4.851 -6.558 1.00 98.69 95 GLU A C 1
ATOM 753 O O . GLU A 1 95 ? -6.673 3.799 -6.005 1.00 98.69 95 GLU A O 1
ATOM 758 N N . THR A 1 96 ? -6.417 5.307 -7.656 1.00 98.75 96 THR A N 1
ATOM 759 C CA . THR A 1 96 ? -5.190 4.762 -8.231 1.00 98.75 96 THR A CA 1
ATOM 760 C C . THR A 1 96 ? -4.141 5.862 -8.243 1.00 98.75 96 THR A C 1
ATOM 762 O O . THR A 1 96 ? -4.365 6.911 -8.840 1.00 98.75 96 THR A O 1
ATOM 765 N N . VAL A 1 97 ? -3.005 5.614 -7.593 1.00 98.56 97 VAL A N 1
ATOM 766 C CA . VAL A 1 97 ? -1.850 6.518 -7.602 1.00 98.56 97 VAL A CA 1
ATOM 767 C C . VAL A 1 97 ? -0.843 5.984 -8.602 1.00 98.56 97 VAL A C 1
ATOM 769 O O . VAL A 1 97 ? -0.402 4.845 -8.477 1.00 98.56 97 VAL A O 1
ATOM 772 N N . THR A 1 98 ? -0.479 6.796 -9.585 1.00 97.69 98 THR A N 1
ATOM 773 C CA . THR A 1 98 ? 0.366 6.374 -10.698 1.00 97.69 98 THR A CA 1
ATOM 774 C C . THR A 1 98 ? 1.580 7.273 -10.804 1.00 97.69 98 THR A C 1
ATOM 776 O O . THR A 1 98 ? 1.437 8.493 -10.819 1.00 97.69 98 THR A O 1
ATOM 779 N N . HIS A 1 99 ? 2.753 6.655 -10.920 1.00 95.19 99 HIS A N 1
ATOM 780 C CA . HIS A 1 99 ? 4.017 7.341 -11.160 1.00 95.19 99 HIS A CA 1
ATOM 781 C C . HIS A 1 99 ? 4.731 6.697 -12.339 1.00 95.19 99 HIS A C 1
ATOM 783 O O . HIS A 1 99 ? 4.658 5.481 -12.535 1.00 95.19 99 HIS A O 1
ATOM 789 N N . ALA A 1 100 ? 5.418 7.527 -13.115 1.00 91.00 100 ALA A N 1
ATOM 790 C CA . ALA A 1 100 ? 6.210 7.098 -14.253 1.00 91.00 100 ALA A CA 1
ATOM 791 C C . ALA A 1 100 ? 7.690 7.379 -14.002 1.00 91.00 100 ALA A C 1
ATOM 793 O O . ALA A 1 100 ? 8.034 8.405 -13.413 1.00 91.00 100 ALA A O 1
ATOM 794 N N . CYS A 1 101 ? 8.561 6.491 -14.479 1.00 83.94 101 CYS A N 1
ATOM 795 C CA . CYS A 1 101 ? 9.999 6.724 -14.439 1.00 83.94 101 CYS A CA 1
ATOM 796 C C . CYS A 1 101 ? 10.336 7.979 -15.253 1.00 83.94 101 CYS A C 1
ATOM 798 O O . CYS A 1 101 ? 9.822 8.168 -16.357 1.00 83.94 101 CYS A O 1
ATOM 800 N N . ARG A 1 102 ? 11.210 8.833 -14.712 1.00 71.81 102 ARG A N 1
ATOM 801 C CA . ARG A 1 102 ? 11.610 10.102 -15.352 1.00 71.81 102 ARG A CA 1
ATOM 802 C C . ARG A 1 102 ? 12.575 9.900 -16.532 1.00 71.81 102 ARG A C 1
ATOM 804 O O . ARG A 1 102 ? 12.854 10.840 -17.273 1.00 71.81 102 ARG A O 1
ATOM 811 N N . ASP A 1 103 ? 13.074 8.682 -16.691 1.00 66.69 103 ASP A N 1
ATOM 812 C CA . ASP A 1 103 ? 14.025 8.213 -17.688 1.00 66.69 103 ASP A CA 1
ATOM 813 C C . ASP A 1 103 ? 13.331 7.823 -19.013 1.00 66.69 103 ASP A C 1
ATOM 815 O O . ASP A 1 103 ? 12.115 7.644 -19.087 1.00 66.69 103 ASP A O 1
ATOM 819 N N . ALA A 1 104 ? 14.120 7.624 -20.075 1.00 53.59 104 ALA A N 1
ATOM 820 C CA . ALA A 1 104 ? 13.658 7.418 -21.457 1.00 53.59 104 ALA A CA 1
ATOM 821 C C . ALA A 1 104 ? 12.736 6.198 -21.708 1.00 53.59 104 ALA A C 1
ATOM 823 O O . ALA A 1 104 ? 12.223 6.046 -22.815 1.00 53.59 104 ALA A O 1
ATOM 824 N N . SER A 1 105 ? 12.532 5.321 -20.722 1.00 63.84 105 SER A N 1
ATOM 825 C CA . SER A 1 105 ? 11.726 4.099 -20.838 1.00 63.84 105 SER A CA 1
ATOM 826 C C . SER A 1 105 ? 10.236 4.280 -20.514 1.00 63.84 105 SER A C 1
ATOM 828 O O . SER A 1 105 ? 9.471 3.355 -20.777 1.00 63.84 105 SER A O 1
ATOM 830 N N . ALA A 1 106 ? 9.812 5.442 -19.989 1.00 73.12 106 ALA A N 1
ATOM 831 C CA . ALA A 1 106 ? 8.408 5.785 -19.697 1.00 73.12 106 ALA A CA 1
ATOM 832 C C . ALA A 1 106 ? 7.610 4.664 -18.988 1.00 73.12 106 ALA A C 1
ATOM 834 O O . ALA A 1 106 ? 6.420 4.464 -19.239 1.00 73.12 106 ALA A O 1
ATOM 835 N N . TYR A 1 107 ? 8.272 3.899 -18.116 1.00 87.88 107 TYR A N 1
ATOM 836 C CA . TYR A 1 107 ? 7.632 2.842 -17.343 1.00 87.88 107 TYR A CA 1
ATOM 837 C C . TYR A 1 107 ? 6.660 3.442 -16.338 1.00 87.88 107 TYR A C 1
ATOM 839 O O . TYR A 1 107 ? 7.051 4.263 -15.515 1.00 87.88 107 TYR A O 1
ATOM 847 N N . GLU A 1 108 ? 5.409 2.995 -16.384 1.00 93.00 108 GLU A N 1
ATOM 848 C CA . GLU A 1 108 ? 4.355 3.442 -15.483 1.00 93.00 108 GLU A CA 1
ATOM 849 C C . GLU A 1 108 ? 4.016 2.352 -14.463 1.00 93.00 108 GLU A C 1
ATOM 851 O O . GLU A 1 108 ? 3.726 1.206 -14.820 1.00 93.00 108 GLU A O 1
ATOM 856 N N . CYS A 1 109 ? 4.018 2.730 -13.188 1.00 95.62 109 CYS A N 1
ATOM 857 C CA . CYS A 1 109 ? 3.587 1.891 -12.081 1.00 95.62 109 CYS A CA 1
ATOM 858 C C . CYS A 1 109 ? 2.384 2.523 -11.394 1.00 95.62 109 CYS A C 1
ATOM 860 O O . CYS A 1 109 ? 2.401 3.709 -11.064 1.00 95.62 109 CYS A O 1
ATOM 862 N N . SER A 1 110 ? 1.370 1.712 -11.100 1.00 97.94 110 SER A N 1
ATOM 863 C CA . SER A 1 110 ? 0.179 2.168 -10.382 1.00 97.94 110 SER A CA 1
ATOM 864 C C . SER A 1 110 ? 0.001 1.415 -9.073 1.00 97.94 110 SER A C 1
ATOM 866 O O . SER A 1 110 ? 0.024 0.186 -9.057 1.00 97.94 110 SER A O 1
ATOM 868 N N . PHE A 1 111 ? -0.255 2.138 -7.989 1.00 98.56 111 PHE A N 1
ATOM 869 C CA . PHE A 1 111 ? -0.721 1.596 -6.721 1.00 98.56 111 PHE A CA 1
ATOM 870 C C . PHE A 1 111 ? -2.238 1.771 -6.629 1.00 98.56 111 PHE A C 1
ATOM 872 O O . PHE A 1 111 ? -2.747 2.892 -6.622 1.00 98.56 111 PHE A O 1
ATOM 879 N N . ILE A 1 112 ? -2.971 0.658 -6.623 1.00 98.75 112 ILE A N 1
ATOM 880 C CA . ILE A 1 112 ? -4.422 0.626 -6.833 1.00 98.75 112 ILE A CA 1
ATOM 881 C C . ILE A 1 112 ? -5.115 0.196 -5.545 1.00 98.75 112 ILE A C 1
ATOM 883 O O . ILE A 1 112 ? -4.938 -0.938 -5.093 1.00 98.75 112 ILE A O 1
ATOM 887 N N . GLY A 1 113 ? -5.932 1.084 -4.977 1.00 98.69 113 GLY A N 1
ATOM 888 C CA . GLY A 1 113 ? -6.786 0.782 -3.833 1.00 98.69 113 GLY A CA 1
ATOM 889 C C . GLY A 1 113 ? -8.022 -0.037 -4.211 1.00 98.69 113 GLY A C 1
ATOM 890 O O . GLY A 1 113 ? -8.544 0.052 -5.322 1.00 98.69 113 GLY A O 1
ATOM 891 N N . ILE A 1 114 ? -8.534 -0.824 -3.263 1.00 98.62 114 ILE A N 1
ATOM 892 C CA . ILE A 1 114 ? -9.784 -1.581 -3.391 1.00 98.62 114 ILE A CA 1
ATOM 893 C C . ILE A 1 114 ? -10.606 -1.486 -2.105 1.00 98.62 114 ILE A C 1
ATOM 895 O O . ILE A 1 114 ? -10.078 -1.671 -1.014 1.00 98.62 114 ILE A O 1
ATOM 899 N N . PHE A 1 115 ? -11.919 -1.274 -2.218 1.00 98.12 115 PHE A N 1
ATOM 900 C CA . PHE A 1 115 ? -12.848 -1.362 -1.076 1.00 98.12 115 PHE A CA 1
ATOM 901 C C . PHE A 1 115 ? -13.497 -2.743 -0.952 1.00 98.12 115 PHE A C 1
ATOM 903 O O . PHE A 1 115 ? -13.779 -3.194 0.151 1.00 98.12 115 PHE A O 1
ATOM 910 N N . ASN A 1 116 ? -13.654 -3.459 -2.067 1.00 97.56 116 ASN A N 1
ATOM 911 C CA . ASN A 1 116 ? -14.311 -4.765 -2.116 1.00 97.56 116 ASN A CA 1
ATOM 912 C C . ASN A 1 116 ? -13.325 -5.890 -2.458 1.00 97.56 116 ASN A C 1
ATOM 914 O O . ASN A 1 116 ? -12.290 -5.625 -3.082 1.00 97.56 116 ASN A O 1
ATOM 918 N N . PRO A 1 117 ? -13.643 -7.155 -2.115 1.00 97.44 117 PRO A N 1
ATOM 919 C CA . PRO A 1 117 ? -12.832 -8.288 -2.525 1.00 97.44 117 PRO A CA 1
ATOM 920 C C . PRO A 1 117 ? -12.626 -8.321 -4.042 1.00 97.44 117 PRO A C 1
ATOM 922 O O . PRO A 1 117 ? -13.587 -8.449 -4.802 1.00 97.44 117 PRO A O 1
ATOM 925 N N . THR A 1 118 ? -11.376 -8.247 -4.486 1.00 96.19 118 THR A N 1
ATOM 926 C CA . THR A 1 118 ? -11.019 -8.085 -5.901 1.00 96.19 118 THR A CA 1
ATOM 927 C C . THR A 1 118 ? -10.221 -9.286 -6.385 1.00 96.19 118 THR A C 1
ATOM 929 O O . THR A 1 118 ? -9.259 -9.696 -5.736 1.00 96.19 118 THR A O 1
ATOM 932 N N . ALA A 1 119 ? -10.637 -9.864 -7.513 1.00 94.69 119 ALA A N 1
ATOM 933 C CA . ALA A 1 119 ? -9.864 -10.900 -8.187 1.00 94.69 119 ALA A CA 1
ATOM 934 C C . ALA A 1 119 ? -8.587 -10.285 -8.763 1.00 94.69 119 ALA A C 1
ATOM 936 O O . ALA A 1 119 ? -8.642 -9.244 -9.416 1.00 94.69 119 ALA A O 1
ATOM 937 N N . ILE A 1 120 ? -7.453 -10.932 -8.516 1.00 91.38 120 ILE A N 1
ATOM 938 C CA . ILE A 1 120 ? -6.150 -10.503 -9.020 1.00 91.38 120 ILE A CA 1
ATOM 939 C C . ILE A 1 120 ? -5.611 -11.572 -9.961 1.00 91.38 120 ILE A C 1
ATOM 941 O O . ILE A 1 120 ? -5.608 -12.757 -9.640 1.00 91.38 120 ILE A O 1
ATOM 945 N N . TYR A 1 121 ? -5.186 -11.149 -11.143 1.00 91.12 121 TYR A N 1
ATOM 946 C CA . TYR A 1 121 ? -4.715 -12.032 -12.199 1.00 91.12 121 TYR A CA 1
ATOM 947 C C . TYR A 1 121 ? -3.675 -11.314 -13.050 1.00 91.12 121 TYR A C 1
ATOM 949 O O . TYR A 1 121 ? -3.635 -10.086 -13.112 1.00 91.12 121 TYR A O 1
ATOM 957 N N . GLY A 1 122 ? -2.857 -12.096 -13.741 1.00 91.50 122 GLY A N 1
ATOM 958 C CA . GLY A 1 122 ? -1.894 -11.592 -14.704 1.00 91.50 122 GLY A CA 1
ATOM 959 C C . GLY A 1 122 ? -0.530 -11.279 -14.098 1.00 91.50 122 GLY A C 1
ATOM 960 O O . GLY A 1 122 ? -0.367 -10.954 -12.922 1.00 91.50 122 GLY A O 1
ATOM 961 N N . ARG A 1 123 ? 0.485 -11.377 -14.958 1.00 92.75 123 ARG A N 1
ATOM 962 C CA . ARG A 1 123 ? 1.891 -11.243 -14.572 1.00 92.75 123 ARG A CA 1
ATOM 963 C C . ARG A 1 123 ? 2.314 -9.812 -14.290 1.00 92.75 123 ARG A C 1
ATOM 965 O O . ARG A 1 123 ? 3.423 -9.640 -13.822 1.00 92.75 123 ARG A O 1
ATOM 972 N N . THR A 1 124 ? 1.492 -8.804 -14.558 1.00 94.81 124 THR A N 1
ATOM 973 C CA . THR A 1 124 ? 1.779 -7.393 -14.248 1.00 94.81 124 THR A CA 1
ATOM 974 C C . THR A 1 124 ? 1.254 -6.976 -12.879 1.00 94.81 124 THR A C 1
ATOM 976 O O . THR A 1 124 ? 1.620 -5.918 -12.386 1.00 94.81 124 THR A O 1
ATOM 979 N N . ILE A 1 125 ? 0.428 -7.795 -12.226 1.00 95.75 125 ILE A N 1
ATOM 980 C CA . ILE A 1 125 ? -0.067 -7.502 -10.882 1.00 95.75 125 ILE A CA 1
ATOM 981 C C . ILE A 1 125 ? 0.937 -7.997 -9.840 1.00 95.75 125 ILE A C 1
ATOM 983 O O . ILE A 1 125 ? 1.509 -9.083 -9.969 1.00 95.75 125 ILE A O 1
ATOM 987 N N . ARG A 1 126 ? 1.162 -7.192 -8.802 1.00 95.50 126 ARG A N 1
ATOM 988 C CA . ARG A 1 126 ? 1.927 -7.561 -7.608 1.00 95.50 126 ARG A CA 1
ATOM 989 C C . ARG A 1 126 ? 1.167 -7.169 -6.351 1.00 95.50 126 ARG A C 1
ATOM 991 O O . ARG A 1 126 ? 0.541 -6.117 -6.309 1.00 95.50 126 ARG A O 1
ATOM 998 N N . PHE A 1 127 ? 1.260 -7.972 -5.304 1.00 94.44 127 PHE A N 1
ATOM 999 C CA . PHE A 1 127 ? 0.739 -7.629 -3.981 1.00 94.44 127 PHE A CA 1
ATOM 1000 C C . PHE A 1 127 ? 1.763 -7.997 -2.911 1.00 94.44 127 PHE A C 1
ATOM 1002 O O . PHE A 1 127 ? 2.628 -8.840 -3.148 1.00 94.44 127 PHE A O 1
ATOM 1009 N N . VAL A 1 128 ? 1.679 -7.345 -1.753 1.00 92.94 128 VAL A N 1
ATOM 1010 C CA . VAL A 1 128 ? 2.578 -7.633 -0.632 1.00 92.94 128 VAL A CA 1
ATOM 1011 C C . VAL A 1 128 ? 2.273 -9.029 -0.094 1.00 92.94 128 VAL A C 1
ATOM 1013 O O . VAL A 1 128 ? 1.117 -9.341 0.211 1.00 92.94 128 VAL A O 1
ATOM 1016 N N . SER A 1 129 ? 3.298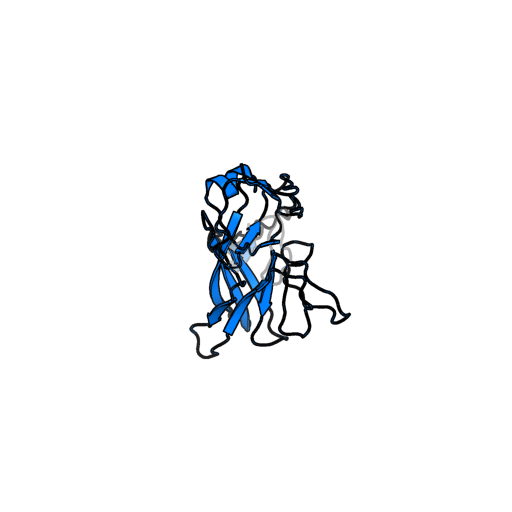 -9.874 -0.050 1.00 86.19 129 SER A N 1
ATOM 1017 C CA . SER A 1 129 ? 3.199 -11.261 0.390 1.00 86.19 129 SER A CA 1
ATOM 1018 C C . SER A 1 129 ? 3.025 -11.361 1.912 1.00 86.19 129 SER A C 1
ATOM 1020 O O . SER A 1 129 ? 3.117 -10.369 2.632 1.00 86.19 129 SER A O 1
ATOM 1022 N N . ALA A 1 130 ? 2.760 -12.571 2.410 1.00 82.12 130 ALA A N 1
ATOM 1023 C CA . ALA A 1 130 ? 2.639 -12.824 3.845 1.00 82.12 130 ALA A CA 1
ATOM 1024 C C . ALA A 1 130 ? 3.941 -12.569 4.628 1.00 82.12 130 ALA A C 1
ATOM 1026 O O . ALA A 1 130 ? 3.873 -12.392 5.835 1.00 82.12 130 ALA A O 1
ATOM 1027 N N . ASP A 1 131 ? 5.099 -12.533 3.960 1.00 79.81 131 ASP A N 1
ATOM 1028 C CA . ASP A 1 131 ? 6.377 -12.148 4.578 1.00 79.81 131 ASP A CA 1
ATOM 1029 C C . ASP A 1 131 ? 6.510 -10.637 4.839 1.00 79.81 131 ASP A C 1
ATOM 1031 O O . ASP A 1 131 ? 7.480 -10.200 5.452 1.00 79.81 131 ASP A O 1
ATOM 1035 N N . GLY A 1 132 ? 5.578 -9.826 4.325 1.00 80.75 132 GLY A N 1
ATOM 1036 C CA . GLY A 1 132 ? 5.591 -8.376 4.466 1.00 80.75 132 GLY A CA 1
ATOM 1037 C C . GLY A 1 132 ? 6.749 -7.659 3.763 1.00 80.75 132 GLY A C 1
ATOM 1038 O O . GLY A 1 132 ? 6.910 -6.458 3.940 1.00 80.75 132 GLY A O 1
ATOM 1039 N N . VAL A 1 133 ? 7.568 -8.327 2.954 1.00 76.12 133 VAL A N 1
ATOM 1040 C CA . VAL A 1 133 ? 8.723 -7.693 2.282 1.00 76.12 133 VAL A CA 1
ATOM 1041 C C . VAL A 1 133 ? 8.741 -7.937 0.779 1.00 76.12 133 VAL A C 1
ATOM 1043 O O . VAL A 1 133 ? 9.269 -7.117 0.025 1.00 76.12 133 VAL A O 1
ATOM 1046 N N . THR A 1 134 ? 8.118 -9.018 0.321 1.00 85.06 134 THR A N 1
ATOM 1047 C CA . THR A 1 134 ? 8.125 -9.416 -1.084 1.00 85.06 134 THR A CA 1
ATOM 1048 C C . THR A 1 134 ? 6.864 -8.950 -1.802 1.00 85.06 134 THR A C 1
ATOM 1050 O O . THR A 1 134 ? 5.744 -9.066 -1.303 1.00 85.06 134 THR A O 1
ATOM 1053 N N . LEU A 1 135 ? 7.041 -8.467 -3.032 1.00 91.38 135 LEU A N 1
ATOM 1054 C CA . LEU A 1 135 ? 5.954 -8.264 -3.983 1.00 91.38 135 LEU A CA 1
ATOM 1055 C C . LEU A 1 135 ? 5.762 -9.527 -4.829 1.00 91.38 135 LEU A C 1
ATOM 1057 O O . LEU A 1 135 ? 6.605 -9.868 -5.657 1.00 91.38 135 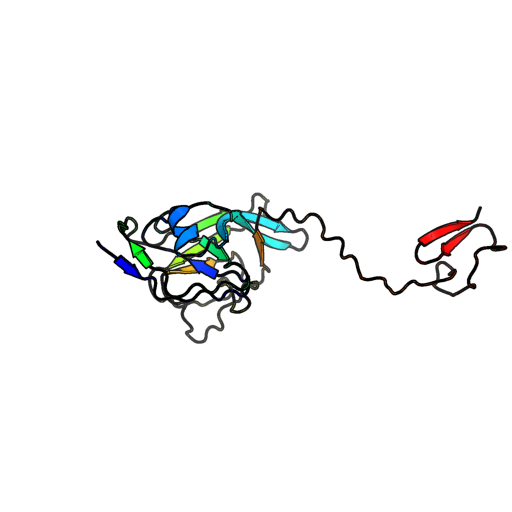LEU A O 1
ATOM 1061 N N . THR A 1 136 ? 4.635 -10.210 -4.649 1.00 91.94 136 THR A N 1
ATOM 1062 C CA . THR A 1 136 ? 4.359 -11.512 -5.272 1.00 91.94 136 THR A CA 1
ATOM 1063 C C . THR A 1 136 ? 3.357 -11.396 -6.417 1.00 91.94 136 THR A C 1
ATOM 1065 O O . THR A 1 136 ? 2.450 -10.563 -6.396 1.00 91.94 136 THR A O 1
ATOM 1068 N N . VAL A 1 137 ? 3.524 -12.243 -7.436 1.00 93.38 137 VAL A N 1
ATOM 1069 C CA . VAL A 1 137 ? 2.597 -12.379 -8.571 1.00 93.38 137 VAL A CA 1
ATOM 1070 C C . VAL A 1 137 ? 1.394 -13.237 -8.163 1.00 93.38 137 VAL A C 1
ATOM 1072 O O . VAL A 1 137 ? 1.588 -14.242 -7.480 1.00 93.38 137 VAL A O 1
ATOM 1075 N N . PRO A 1 138 ? 0.161 -12.915 -8.590 1.00 91.19 138 PRO A N 1
ATOM 1076 C CA . PRO A 1 138 ? -0.977 -13.809 -8.398 1.00 91.19 138 PRO A CA 1
ATOM 1077 C C . PRO A 1 138 ? -0.718 -15.203 -8.990 1.00 91.19 138 PRO A C 1
ATOM 1079 O O . PRO A 1 138 ? -0.220 -15.323 -10.111 1.00 91.19 138 PRO A O 1
ATOM 1082 N N . ALA A 1 139 ? -1.130 -16.253 -8.274 1.00 88.88 139 ALA A N 1
ATOM 1083 C CA . ALA A 1 139 ? -1.039 -17.642 -8.738 1.00 88.88 139 ALA A CA 1
ATOM 1084 C C . ALA A 1 139 ? -1.993 -17.964 -9.911 1.00 88.88 139 ALA A C 1
ATOM 1086 O O . ALA A 1 139 ? -1.885 -19.024 -10.519 1.00 88.88 139 ALA A O 1
ATOM 1087 N N . ASN A 1 140 ? -2.897 -17.037 -10.262 1.00 85.88 140 ASN A N 1
ATOM 1088 C CA . ASN A 1 140 ? -3.920 -17.181 -11.308 1.00 85.88 140 ASN A CA 1
ATOM 1089 C C . ASN A 1 140 ? -4.877 -18.370 -11.092 1.00 85.88 140 ASN A C 1
ATOM 1091 O O . ASN A 1 140 ? -5.415 -18.925 -12.043 1.00 85.88 140 ASN A O 1
ATOM 1095 N N . ASP A 1 141 ? -5.126 -18.724 -9.835 1.00 86.69 141 ASP A N 1
ATOM 1096 C CA . ASP A 1 141 ? -6.003 -19.813 -9.383 1.00 86.69 141 ASP A CA 1
ATOM 1097 C C . ASP A 1 141 ? -7.410 -19.330 -8.969 1.00 86.69 141 ASP A C 1
ATOM 1099 O O . ASP A 1 141 ? -8.184 -20.065 -8.361 1.00 86.69 141 ASP A O 1
ATOM 1103 N N . GLY A 1 142 ? -7.747 -18.072 -9.273 1.00 84.19 142 GLY A N 1
ATOM 1104 C CA . GLY A 1 142 ? -8.985 -17.427 -8.825 1.00 84.19 142 GLY A CA 1
ATOM 1105 C C . GLY A 1 142 ? -8.891 -16.757 -7.449 1.00 84.19 142 GLY A C 1
ATOM 1106 O O . GLY A 1 142 ? -9.900 -16.236 -6.964 1.00 84.19 142 GLY A O 1
ATOM 1107 N N . SER A 1 143 ? -7.702 -16.715 -6.837 1.00 87.75 143 SER A N 1
ATOM 1108 C CA . SER A 1 143 ? -7.449 -15.981 -5.594 1.00 87.75 143 SER A CA 1
ATOM 1109 C C . SER A 1 143 ? -7.888 -14.514 -5.657 1.00 87.75 143 SER A C 1
ATOM 1111 O O . SER A 1 143 ? -7.797 -13.825 -6.679 1.00 87.75 143 SER A O 1
ATOM 1113 N N . ARG A 1 144 ? -8.353 -14.008 -4.510 1.00 94.38 144 ARG A N 1
ATOM 1114 C CA . ARG A 1 144 ? -8.865 -12.641 -4.358 1.00 94.38 144 ARG A CA 1
ATOM 1115 C C . ARG A 1 144 ? -8.184 -11.940 -3.195 1.00 94.38 144 ARG A C 1
ATOM 1117 O O . ARG A 1 144 ? -8.051 -12.506 -2.110 1.00 94.38 144 ARG A O 1
ATOM 1124 N N . LEU A 1 145 ? -7.844 -10.669 -3.379 1.00 95.38 145 LEU A N 1
ATOM 1125 C CA . LEU A 1 145 ? -7.523 -9.800 -2.252 1.00 95.38 145 LEU A CA 1
ATOM 1126 C C . LEU A 1 145 ? -8.818 -9.437 -1.525 1.00 95.38 145 LEU A C 1
ATOM 1128 O O . LEU A 1 145 ? -9.824 -9.144 -2.169 1.00 95.38 145 LEU A O 1
ATOM 1132 N N . LYS A 1 146 ? -8.802 -9.441 -0.187 1.00 96.38 146 LYS A N 1
ATOM 1133 C CA . LYS A 1 146 ? -9.909 -8.897 0.619 1.00 96.38 146 LYS A CA 1
ATOM 1134 C C . LYS A 1 146 ? -10.011 -7.373 0.426 1.00 96.38 146 LYS A C 1
ATOM 1136 O O . LYS A 1 146 ? -9.057 -6.747 -0.028 1.00 96.38 146 LYS A O 1
ATOM 1141 N N . GLY A 1 147 ? -11.160 -6.797 0.773 1.00 97.06 147 GLY A N 1
ATOM 1142 C CA . GLY A 1 147 ? -11.405 -5.355 0.667 1.00 97.06 147 GLY A CA 1
ATOM 1143 C C . GLY A 1 147 ? -10.511 -4.497 1.570 1.00 97.06 147 GLY A C 1
ATOM 1144 O O . GLY A 1 147 ? -9.826 -5.010 2.458 1.00 97.06 147 GLY A O 1
ATOM 1145 N N . PHE A 1 148 ? -10.540 -3.187 1.326 1.00 98.00 148 PHE A N 1
ATOM 1146 C CA . PHE A 1 148 ? -9.753 -2.150 2.012 1.00 98.00 148 PHE A CA 1
ATOM 1147 C C . PHE A 1 148 ? -8.235 -2.379 1.953 1.00 98.00 148 PHE A C 1
ATOM 1149 O O . PHE A 1 148 ? -7.494 -2.124 2.906 1.00 98.00 148 PHE A O 1
ATOM 1156 N N . ARG A 1 149 ? -7.773 -2.908 0.820 1.00 97.94 149 ARG A N 1
ATOM 1157 C CA . ARG A 1 149 ? -6.369 -3.226 0.518 1.00 97.94 149 ARG A CA 1
ATOM 1158 C C . ARG A 1 149 ? -5.932 -2.491 -0.740 1.00 97.94 149 ARG A C 1
ATOM 1160 O O . ARG A 1 149 ? -6.717 -1.770 -1.346 1.00 97.94 149 ARG A O 1
ATOM 1167 N N . ALA A 1 150 ? -4.686 -2.699 -1.132 1.00 98.38 150 ALA A N 1
ATOM 1168 C CA . ALA A 1 150 ? -4.161 -2.231 -2.400 1.00 98.38 150 ALA A CA 1
ATOM 1169 C C . ALA A 1 150 ? -3.169 -3.230 -3.009 1.00 98.38 150 ALA A C 1
ATOM 1171 O O . ALA A 1 150 ? -2.643 -4.100 -2.306 1.00 98.38 150 ALA A O 1
ATOM 1172 N N . TYR A 1 151 ? -2.934 -3.096 -4.312 1.00 97.94 151 TYR A N 1
ATOM 1173 C CA . TYR A 1 151 ? -1.964 -3.872 -5.085 1.00 97.94 151 TYR A CA 1
ATOM 1174 C C . TYR A 1 151 ? -1.259 -2.981 -6.112 1.00 97.94 151 TYR A C 1
ATOM 1176 O O . TYR A 1 151 ? -1.762 -1.918 -6.473 1.00 97.94 151 TYR A O 1
ATOM 1184 N N . MET A 1 152 ? -0.095 -3.417 -6.584 1.00 97.75 152 MET A N 1
ATOM 1185 C CA . MET A 1 152 ? 0.667 -2.734 -7.623 1.00 97.75 152 MET A CA 1
ATOM 1186 C C . MET A 1 152 ? 0.328 -3.304 -9.002 1.00 97.75 152 MET A C 1
ATOM 1188 O O . MET A 1 152 ? 0.220 -4.522 -9.177 1.00 97.75 152 MET A O 1
ATOM 1192 N N . LYS A 1 153 ? 0.228 -2.426 -9.994 1.00 97.00 153 LYS A N 1
ATOM 1193 C CA . LYS A 1 153 ? 0.261 -2.757 -11.416 1.00 97.00 153 LYS A CA 1
ATOM 1194 C C . LYS A 1 153 ? 1.598 -2.288 -11.981 1.00 97.00 153 LYS A C 1
ATOM 1196 O O . LYS A 1 153 ? 1.909 -1.102 -11.941 1.00 97.00 153 LYS A O 1
ATOM 1201 N N . MET A 1 154 ? 2.360 -3.244 -12.491 1.00 95.19 154 MET A N 1
ATOM 1202 C CA . MET A 1 154 ? 3.666 -3.063 -13.112 1.00 95.19 154 MET A CA 1
ATOM 1203 C C . MET A 1 154 ? 3.509 -2.890 -14.632 1.00 95.19 154 MET A C 1
ATOM 1205 O O . MET A 1 154 ? 2.547 -3.419 -15.201 1.00 95.19 154 MET A O 1
ATOM 1209 N N . PRO A 1 155 ? 4.455 -2.225 -15.311 1.00 92.69 155 PRO A N 1
ATOM 1210 C CA . PRO A 1 155 ? 4.384 -2.018 -16.759 1.00 92.69 155 PRO A CA 1
ATOM 1211 C C . PRO A 1 155 ? 4.691 -3.300 -17.552 1.00 92.69 155 PRO A C 1
ATOM 1213 O O . PRO A 1 155 ? 4.092 -3.524 -18.598 1.00 92.69 155 PRO A O 1
ATOM 1216 N N . ASP A 1 156 ? 5.559 -4.177 -17.033 1.00 90.56 156 ASP A N 1
ATOM 1217 C CA . ASP A 1 156 ? 5.871 -5.491 -17.611 1.00 90.56 156 ASP A CA 1
ATOM 1218 C C . ASP A 1 156 ? 5.904 -6.568 -16.518 1.00 90.56 156 ASP A C 1
ATOM 1220 O O . ASP A 1 156 ? 6.300 -6.321 -15.376 1.00 90.56 156 ASP A O 1
ATOM 1224 N N . GLY A 1 157 ? 5.469 -7.783 -16.857 1.00 88.19 157 GLY A N 1
ATOM 1225 C CA . GLY A 1 157 ? 5.372 -8.878 -15.899 1.00 88.19 157 GLY A CA 1
ATOM 1226 C C . GLY A 1 157 ? 6.674 -9.613 -15.580 1.00 88.19 157 GLY A C 1
ATOM 1227 O O . GLY A 1 157 ? 6.693 -10.399 -14.631 1.00 88.19 157 GLY A O 1
ATOM 1228 N N . ASN A 1 158 ? 7.737 -9.379 -16.344 1.00 87.44 158 ASN A N 1
ATOM 1229 C CA . ASN A 1 158 ? 9.082 -9.912 -16.130 1.00 87.44 158 ASN A CA 1
ATOM 1230 C C . ASN A 1 158 ? 9.971 -8.955 -15.336 1.00 87.44 158 ASN A C 1
ATOM 1232 O O . ASN A 1 158 ? 11.049 -9.356 -14.904 1.00 87.44 158 ASN A O 1
ATOM 1236 N N . MET A 1 159 ? 9.542 -7.708 -15.142 1.00 87.50 159 MET A N 1
ATOM 1237 C CA . MET A 1 159 ? 10.347 -6.739 -14.423 1.00 87.50 159 MET A CA 1
ATOM 1238 C C . MET A 1 159 ? 10.290 -6.998 -12.916 1.00 87.50 159 MET A C 1
ATOM 1240 O O . MET A 1 159 ? 9.216 -7.138 -12.315 1.00 87.50 159 MET A O 1
ATOM 1244 N N . SER A 1 160 ? 11.472 -7.079 -12.316 1.00 89.38 160 SER A N 1
ATOM 1245 C CA . SER A 1 160 ? 11.642 -7.155 -10.869 1.00 89.38 160 SER A CA 1
ATOM 1246 C C . SER A 1 160 ? 11.357 -5.795 -10.245 1.00 89.38 160 SER A C 1
ATOM 1248 O O . SER A 1 160 ? 11.648 -4.759 -10.842 1.00 89.38 160 SER A O 1
ATOM 1250 N N . ALA A 1 161 ? 10.808 -5.793 -9.034 1.00 89.88 161 ALA A N 1
ATOM 1251 C CA . ALA A 1 161 ? 10.564 -4.570 -8.288 1.00 89.88 161 ALA A CA 1
ATOM 1252 C C . ALA A 1 161 ? 10.804 -4.780 -6.796 1.00 89.88 161 ALA A C 1
ATOM 1254 O O . ALA A 1 161 ? 10.516 -5.857 -6.268 1.00 89.88 161 ALA A O 1
ATOM 1255 N N . LYS A 1 162 ? 11.280 -3.735 -6.118 1.00 89.56 162 LYS A N 1
ATOM 1256 C CA . LYS A 1 162 ? 11.403 -3.694 -4.658 1.00 89.56 162 LYS A CA 1
ATOM 1257 C C . LYS A 1 162 ? 10.723 -2.459 -4.082 1.00 89.56 162 LYS A C 1
ATOM 1259 O O . LYS A 1 162 ? 10.677 -1.405 -4.714 1.00 89.56 162 LYS A O 1
ATOM 1264 N N . ILE A 1 163 ? 10.205 -2.607 -2.868 1.00 89.06 163 ILE A N 1
ATOM 1265 C CA . ILE A 1 163 ? 9.672 -1.500 -2.071 1.00 89.06 163 ILE A CA 1
ATOM 1266 C C . ILE A 1 163 ? 10.862 -0.753 -1.467 1.00 89.06 163 ILE A C 1
ATOM 1268 O O . ILE A 1 163 ? 11.688 -1.355 -0.781 1.00 89.06 163 ILE A O 1
ATOM 1272 N N . ASN A 1 164 ? 10.951 0.548 -1.724 1.00 89.56 164 ASN A N 1
ATOM 1273 C CA . ASN A 1 164 ? 11.939 1.430 -1.124 1.00 89.56 164 ASN A CA 1
ATOM 1274 C C . ASN A 1 164 ? 11.235 2.457 -0.231 1.00 89.56 164 ASN A C 1
ATOM 1276 O O . ASN A 1 164 ? 10.473 3.289 -0.716 1.00 89.56 164 ASN A O 1
ATOM 1280 N N . SER A 1 165 ? 11.497 2.389 1.071 1.00 85.56 165 SER A N 1
ATOM 1281 C CA . SER A 1 165 ? 11.030 3.374 2.044 1.00 85.56 165 SER A CA 1
ATOM 1282 C C . SER A 1 165 ? 12.008 4.549 2.061 1.00 85.56 165 SER A C 1
ATOM 1284 O O . SER A 1 165 ? 13.106 4.416 2.591 1.00 85.56 165 SER A O 1
ATOM 1286 N N . GLY A 1 166 ? 11.603 5.701 1.530 1.00 65.69 166 GLY A N 1
ATOM 1287 C CA . GLY A 1 166 ? 12.419 6.905 1.337 1.00 65.69 166 GLY A CA 1
ATOM 1288 C C . GLY A 1 166 ? 12.976 7.559 2.607 1.00 65.69 166 GLY A C 1
ATOM 1289 O O . GLY A 1 166 ? 13.875 8.385 2.495 1.00 65.69 166 GLY A O 1
ATOM 1290 N N . ASP A 1 167 ? 12.498 7.175 3.795 1.00 59.34 167 ASP A N 1
ATOM 1291 C CA . ASP A 1 167 ? 13.085 7.576 5.089 1.00 59.34 167 ASP A CA 1
ATOM 1292 C C . ASP A 1 167 ? 14.229 6.663 5.541 1.00 59.34 167 ASP A C 1
ATOM 1294 O O . ASP A 1 167 ? 15.019 7.013 6.420 1.00 59.34 167 ASP A O 1
ATOM 1298 N N . VAL A 1 168 ? 14.358 5.490 4.921 1.00 47.12 168 VAL A N 1
ATOM 1299 C CA . VAL A 1 168 ? 15.574 4.705 5.040 1.00 47.12 168 VAL A CA 1
ATOM 1300 C C . VAL A 1 168 ? 16.528 5.347 4.053 1.00 47.12 168 VAL A C 1
ATOM 1302 O O . VAL A 1 168 ? 16.547 5.020 2.867 1.00 47.12 168 VAL A O 1
ATOM 1305 N N . THR A 1 169 ? 17.366 6.260 4.547 1.00 35.66 169 THR A N 1
ATOM 1306 C CA . THR A 1 169 ? 18.680 6.362 3.928 1.00 35.66 169 THR A CA 1
ATOM 1307 C C . THR A 1 169 ? 19.193 4.931 3.916 1.00 35.66 169 THR A C 1
ATOM 1309 O O . THR A 1 169 ? 19.481 4.351 4.962 1.00 35.66 169 THR A O 1
ATOM 1312 N N . SER A 1 170 ? 19.314 4.325 2.737 1.00 45.31 170 SER A N 1
ATOM 1313 C CA . SER A 1 170 ? 20.300 3.275 2.560 1.00 45.31 170 SER A CA 1
ATOM 1314 C C . SER A 1 170 ? 21.662 3.965 2.663 1.00 45.31 170 SER A C 1
ATOM 1316 O O . SER A 1 170 ? 22.440 3.992 1.711 1.00 45.31 170 SER A O 1
ATOM 1318 N N . GLY A 1 171 ? 21.947 4.575 3.825 1.00 31.80 171 GLY A N 1
ATOM 1319 C CA . GLY A 1 171 ? 23.278 4.557 4.367 1.00 31.80 171 GLY A CA 1
ATOM 1320 C C . GLY A 1 171 ? 23.642 3.105 4.232 1.00 31.80 171 GLY A C 1
ATOM 1321 O O . GLY A 1 171 ? 22.928 2.240 4.739 1.00 31.80 171 GLY A O 1
ATOM 1322 N N . ILE A 1 172 ? 24.602 2.864 3.346 1.00 33.75 172 ILE A N 1
ATOM 1323 C CA . ILE A 1 172 ? 25.220 1.574 3.141 1.00 33.75 172 ILE A CA 1
ATOM 1324 C C . ILE A 1 172 ? 25.267 0.960 4.530 1.00 33.75 172 ILE A C 1
ATOM 1326 O O . ILE A 1 172 ? 26.015 1.437 5.384 1.00 33.75 172 ILE A O 1
ATOM 1330 N N . ILE A 1 173 ? 24.421 -0.041 4.786 1.00 36.97 173 ILE A N 1
ATOM 1331 C CA . ILE A 1 173 ? 24.754 -0.987 5.823 1.00 36.97 173 ILE A CA 1
ATOM 1332 C C . ILE A 1 173 ? 25.975 -1.592 5.172 1.00 36.97 173 ILE A C 1
ATOM 1334 O O . ILE A 1 173 ? 25.872 -2.430 4.272 1.00 36.97 173 ILE A O 1
ATOM 1338 N N . SER A 1 174 ? 27.147 -1.038 5.497 1.00 35.84 174 SER A N 1
ATOM 1339 C CA . SER A 1 174 ? 28.369 -1.785 5.382 1.00 35.84 174 SER A CA 1
ATOM 1340 C C . SER A 1 174 ? 27.961 -3.043 6.087 1.00 35.84 174 SER A C 1
ATOM 1342 O O . SER A 1 174 ? 27.638 -3.005 7.275 1.00 35.84 174 SER A O 1
ATOM 1344 N N . VAL A 1 175 ? 27.801 -4.113 5.315 1.00 33.69 175 VAL A N 1
ATOM 1345 C CA . VAL A 1 175 ? 27.794 -5.428 5.894 1.00 33.69 175 VAL A CA 1
ATOM 1346 C C . VAL A 1 175 ? 29.127 -5.395 6.617 1.00 33.69 175 VAL A C 1
ATOM 1348 O O . VAL A 1 175 ? 30.182 -5.540 5.994 1.00 33.69 175 VAL A O 1
ATOM 1351 N N . GLU A 1 176 ? 29.093 -5.094 7.915 1.00 39.38 176 GLU A N 1
ATOM 1352 C CA . GLU A 1 176 ? 30.014 -5.656 8.865 1.00 39.38 176 GLU A CA 1
ATOM 1353 C C . GLU A 1 176 ? 29.743 -7.135 8.676 1.00 39.38 176 GLU A C 1
ATOM 1355 O O . GLU A 1 176 ? 28.945 -7.772 9.354 1.00 39.38 176 GLU A O 1
ATOM 1360 N N . ARG A 1 177 ? 30.344 -7.669 7.602 1.00 32.12 177 ARG A N 1
ATOM 1361 C CA . ARG A 1 177 ? 30.677 -9.059 7.537 1.00 32.12 177 ARG A CA 1
ATOM 1362 C C . ARG A 1 177 ? 31.394 -9.192 8.845 1.00 32.12 177 ARG A C 1
ATOM 1364 O O . ARG A 1 177 ? 32.399 -8.511 9.073 1.00 32.12 177 ARG A O 1
ATOM 1371 N N . ASP A 1 178 ? 30.812 -10.004 9.695 1.00 40.12 178 ASP A N 1
ATOM 1372 C CA . ASP A 1 178 ? 31.494 -10.572 10.815 1.00 40.12 178 ASP A CA 1
ATOM 1373 C C . ASP A 1 178 ? 32.683 -11.347 10.221 1.00 40.12 178 ASP A C 1
ATOM 1375 O O . ASP A 1 178 ? 32.656 -12.553 9.997 1.00 40.12 178 ASP A O 1
ATOM 1379 N N . ILE A 1 179 ? 33.738 -10.622 9.834 1.00 42.75 179 ILE A N 1
ATOM 1380 C CA . ILE A 1 179 ? 35.050 -11.161 9.523 1.00 42.75 179 ILE A CA 1
ATOM 1381 C C . ILE A 1 179 ? 35.733 -11.290 10.884 1.00 42.75 179 ILE A C 1
ATOM 1383 O O . ILE A 1 179 ? 36.810 -10.765 11.147 1.00 42.75 179 ILE A O 1
ATOM 1387 N N . GLN A 1 180 ? 35.098 -12.074 11.751 1.00 42.09 180 GLN A N 1
ATOM 1388 C CA . GLN A 1 180 ? 35.781 -12.883 12.748 1.00 42.09 180 GLN A CA 1
ATOM 1389 C C . GLN A 1 180 ? 36.482 -14.084 12.088 1.00 42.09 180 GLN A C 1
ATOM 1391 O O . GLN A 1 180 ? 36.939 -14.993 12.764 1.00 42.09 180 GLN A O 1
ATOM 1396 N N . LEU A 1 181 ? 36.689 -14.069 10.767 1.00 48.28 181 LEU A N 1
ATOM 1397 C CA . LEU A 1 181 ? 37.829 -14.742 10.155 1.00 48.28 181 LEU A CA 1
ATOM 1398 C C . LEU A 1 181 ? 38.975 -13.743 10.046 1.00 48.28 181 LEU A C 1
ATOM 1400 O O . LEU A 1 181 ? 39.309 -13.264 8.959 1.00 48.28 181 LEU A O 1
ATOM 1404 N N . ARG A 1 182 ? 39.593 -13.437 11.194 1.00 54.00 182 ARG A N 1
ATOM 1405 C CA . ARG A 1 182 ? 40.936 -12.853 11.220 1.00 54.00 182 ARG A CA 1
ATOM 1406 C C . ARG A 1 182 ? 41.850 -13.813 10.458 1.00 54.00 182 ARG A C 1
ATOM 1408 O O . ARG A 1 182 ? 42.376 -14.753 11.045 1.00 54.00 182 ARG A O 1
ATOM 1415 N N . HIS A 1 183 ? 42.022 -13.594 9.155 1.00 60.16 183 HIS A N 1
ATOM 1416 C CA . HIS A 1 183 ? 43.051 -14.251 8.360 1.00 60.16 183 HIS A CA 1
ATOM 1417 C C . HIS A 1 183 ? 44.384 -13.704 8.854 1.00 60.16 183 HIS A C 1
ATOM 1419 O O . HIS A 1 183 ? 44.906 -12.740 8.301 1.00 60.16 183 HIS A O 1
ATOM 1425 N N . LYS A 1 184 ? 44.871 -14.243 9.974 1.00 77.81 184 LYS A N 1
ATOM 1426 C CA . LYS A 1 184 ? 46.180 -13.897 10.507 1.00 77.81 184 LYS A CA 1
ATOM 1427 C C . LYS A 1 184 ? 47.253 -14.403 9.544 1.00 77.81 184 LYS A C 1
ATOM 1429 O O . LYS A 1 184 ? 47.115 -15.475 8.955 1.00 77.81 184 LYS A O 1
ATOM 1434 N N . GLY A 1 185 ? 48.286 -13.590 9.380 1.00 88.12 185 GLY A N 1
ATOM 1435 C CA . GLY A 1 185 ? 49.462 -13.885 8.575 1.00 88.12 185 GLY A CA 1
ATOM 1436 C C . GLY A 1 185 ? 49.495 -13.185 7.220 1.00 88.12 185 GLY A C 1
ATOM 1437 O O . GLY A 1 185 ? 48.718 -12.266 6.938 1.00 88.12 185 GLY A O 1
ATOM 1438 N N . VAL A 1 186 ? 50.473 -13.580 6.415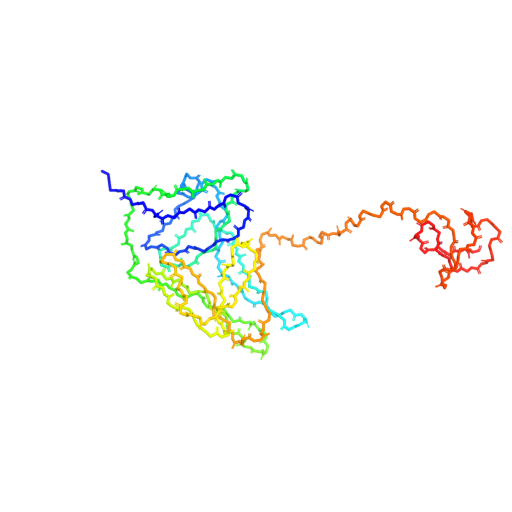 1.00 92.62 186 VAL A N 1
ATOM 1439 C CA . VAL A 1 186 ? 50.901 -12.892 5.200 1.00 92.62 186 VAL A CA 1
ATOM 1440 C C . VAL A 1 186 ? 50.718 -13.795 3.994 1.00 92.62 186 VAL A C 1
ATOM 1442 O O . VAL A 1 186 ? 51.070 -14.969 4.041 1.00 92.62 186 VAL A O 1
ATOM 1445 N N . TYR A 1 187 ? 50.184 -13.246 2.907 1.00 92.81 187 TYR A N 1
ATOM 1446 C CA . TYR A 1 187 ? 49.922 -13.970 1.667 1.00 92.81 187 TYR A CA 1
ATOM 1447 C C . TYR A 1 187 ? 50.452 -13.190 0.459 1.00 92.81 187 TYR A C 1
ATOM 1449 O O . TYR A 1 187 ? 50.469 -11.953 0.469 1.00 92.81 187 TYR A O 1
ATOM 1457 N N . ASP A 1 188 ? 50.863 -13.900 -0.594 1.00 90.88 188 ASP A N 1
ATOM 1458 C CA . ASP A 1 188 ? 51.113 -13.284 -1.903 1.00 90.88 188 ASP A CA 1
ATOM 1459 C C . ASP A 1 188 ? 49.801 -12.983 -2.660 1.00 90.88 188 ASP A C 1
ATOM 1461 O O . ASP A 1 188 ? 48.704 -13.336 -2.225 1.00 90.88 188 ASP A O 1
ATOM 1465 N N . LEU A 1 189 ? 49.900 -12.291 -3.802 1.00 87.31 189 LEU A N 1
ATOM 1466 C CA . LEU A 1 189 ? 48.739 -11.905 -4.622 1.00 87.31 189 LEU A CA 1
ATOM 1467 C C . LEU A 1 189 ? 47.984 -13.097 -5.230 1.00 87.31 189 LEU A C 1
ATOM 1469 O O . LEU A 1 189 ? 46.841 -12.935 -5.650 1.00 87.31 189 LEU A O 1
ATOM 1473 N N . CYS A 1 190 ? 48.606 -14.277 -5.262 1.00 86.12 190 CYS A N 1
ATOM 1474 C CA . CYS A 1 190 ? 47.968 -15.518 -5.687 1.00 86.12 190 CYS A CA 1
ATOM 1475 C C . CYS A 1 190 ? 47.257 -16.229 -4.522 1.00 86.12 190 CYS A C 1
ATOM 1477 O O . CYS A 1 190 ? 46.694 -17.303 -4.720 1.00 86.12 190 CYS A O 1
ATOM 1479 N N . GLY A 1 191 ? 47.278 -15.653 -3.314 1.00 81.56 191 GLY A N 1
ATOM 1480 C CA . GLY A 1 191 ? 46.631 -16.207 -2.127 1.00 81.56 191 GLY A CA 1
ATOM 1481 C C . GLY A 1 191 ? 47.440 -17.295 -1.421 1.00 81.56 191 GLY A C 1
ATOM 1482 O O . GLY A 1 191 ? 46.889 -18.000 -0.577 1.00 81.56 191 GLY A O 1
ATOM 1483 N N . ARG A 1 192 ? 48.735 -17.459 -1.724 1.00 86.50 192 ARG A N 1
ATOM 1484 C CA . ARG A 1 192 ? 49.593 -18.428 -1.027 1.00 86.50 192 ARG A CA 1
ATOM 1485 C C . ARG A 1 192 ? 50.101 -17.843 0.287 1.00 86.50 192 ARG A C 1
ATOM 1487 O O . ARG A 1 192 ? 50.640 -16.739 0.303 1.00 86.50 192 ARG A O 1
ATOM 1494 N N . TYR A 1 193 ? 49.965 -18.609 1.368 1.00 89.94 193 TYR A N 1
ATOM 1495 C CA . TYR A 1 193 ? 50.443 -18.251 2.706 1.00 89.94 193 TYR A CA 1
ATOM 1496 C C . TYR A 1 193 ? 51.979 -18.248 2.781 1.00 89.94 193 TYR A C 1
ATOM 1498 O O . TYR A 1 193 ? 52.632 -19.178 2.308 1.00 89.94 193 TYR A O 1
ATOM 1506 N N . LEU A 1 194 ? 52.541 -17.197 3.378 1.00 88.88 194 LEU A N 1
ATOM 1507 C CA . LEU A 1 194 ? 53.978 -16.929 3.496 1.00 88.88 194 LEU A CA 1
ATOM 1508 C C . LEU A 1 194 ? 54.479 -16.928 4.952 1.00 88.88 194 LEU A C 1
ATOM 1510 O O . LEU A 1 194 ? 55.687 -16.861 5.163 1.00 88.88 194 LEU A O 1
ATOM 1514 N N . GLY A 1 195 ? 53.585 -17.014 5.944 1.00 89.06 195 GLY A N 1
ATOM 1515 C CA . GLY A 1 195 ? 53.921 -17.009 7.374 1.00 89.06 195 GLY A CA 1
ATOM 1516 C C . GLY A 1 195 ? 53.179 -15.932 8.167 1.00 89.06 195 GLY A C 1
ATOM 1517 O O . GLY A 1 195 ? 52.338 -15.213 7.633 1.00 89.06 195 GLY A O 1
ATOM 1518 N N . ASP A 1 196 ? 53.490 -15.808 9.457 1.00 89.81 196 ASP A N 1
ATOM 1519 C CA . ASP A 1 196 ? 52.780 -14.901 10.374 1.00 89.81 196 ASP A CA 1
ATOM 1520 C C . ASP A 1 196 ? 53.318 -13.461 10.399 1.00 89.81 196 ASP A C 1
ATOM 1522 O O . ASP A 1 196 ? 52.663 -12.566 10.935 1.00 89.81 196 ASP A O 1
ATOM 1526 N N . SER A 1 197 ? 54.490 -13.220 9.805 1.00 86.25 197 SER A N 1
ATOM 1527 C CA . SER A 1 197 ? 55.162 -11.917 9.780 1.00 86.25 197 SER A CA 1
ATOM 1528 C C . SER A 1 197 ? 55.597 -11.541 8.366 1.00 86.25 197 SER A C 1
ATOM 1530 O O . SER A 1 197 ? 55.914 -12.400 7.547 1.00 86.25 197 SER A O 1
ATOM 1532 N N . ALA A 1 198 ? 55.608 -10.236 8.087 1.00 84.69 198 ALA A N 1
ATOM 1533 C CA . ALA A 1 198 ? 56.124 -9.676 6.840 1.00 84.69 198 ALA A CA 1
ATOM 1534 C C . ALA A 1 198 ? 57.620 -9.317 6.926 1.00 84.69 198 ALA A C 1
ATOM 1536 O O . ALA A 1 198 ? 58.188 -8.796 5.964 1.00 84.69 198 ALA A O 1
ATOM 1537 N N . GLU A 1 199 ? 58.259 -9.570 8.071 1.00 83.12 199 GLU A N 1
ATOM 1538 C CA . GLU A 1 199 ? 59.684 -9.322 8.271 1.00 83.12 199 GLU A CA 1
ATOM 1539 C C . GLU A 1 199 ? 60.515 -10.197 7.321 1.00 83.12 199 GLU A C 1
ATOM 1541 O O . GLU A 1 199 ? 60.357 -11.415 7.273 1.00 83.12 199 GLU A O 1
ATOM 1546 N N . ASN A 1 200 ? 61.422 -9.561 6.572 1.00 84.69 200 ASN A N 1
ATOM 1547 C CA . ASN A 1 200 ? 62.301 -10.168 5.560 1.00 84.69 200 ASN A CA 1
ATOM 1548 C C . ASN A 1 200 ? 61.643 -10.552 4.221 1.00 84.69 200 ASN A C 1
ATOM 1550 O O . ASN A 1 200 ? 62.276 -11.215 3.393 1.00 84.69 200 ASN A O 1
ATOM 1554 N N . LEU A 1 201 ? 60.410 -10.111 3.952 1.00 88.38 201 LEU A N 1
ATOM 1555 C CA . LEU A 1 201 ? 59.847 -10.201 2.603 1.00 88.38 201 LEU A CA 1
ATOM 1556 C C . LEU A 1 201 ? 60.508 -9.186 1.662 1.00 88.38 201 LEU A C 1
ATOM 1558 O O . LEU A 1 201 ? 60.812 -8.057 2.040 1.00 88.38 201 LEU A O 1
ATOM 1562 N N . ARG A 1 202 ? 60.713 -9.587 0.403 1.00 89.75 202 ARG A N 1
ATOM 1563 C CA . ARG A 1 202 ? 61.222 -8.690 -0.647 1.00 89.75 202 ARG A CA 1
ATOM 1564 C C . ARG A 1 202 ? 60.210 -7.581 -0.926 1.00 89.75 202 ARG A C 1
ATOM 1566 O O . ARG A 1 202 ? 59.008 -7.807 -0.777 1.00 89.75 202 ARG A O 1
ATOM 1573 N N . HIS A 1 203 ? 60.677 -6.432 -1.410 1.00 91.69 203 HIS A N 1
ATOM 1574 C CA . HIS A 1 203 ? 59.793 -5.327 -1.779 1.00 91.69 203 HIS A CA 1
ATOM 1575 C C . HIS A 1 203 ? 58.720 -5.789 -2.772 1.00 91.69 203 HIS A C 1
ATOM 1577 O O . HIS A 1 203 ? 59.013 -6.497 -3.738 1.00 91.69 203 HIS A O 1
ATOM 1583 N N . GLY A 1 204 ? 57.468 -5.421 -2.518 1.00 87.94 204 GLY A N 1
ATOM 1584 C CA . GLY A 1 204 ? 56.332 -5.950 -3.262 1.00 87.94 204 GLY A CA 1
ATOM 1585 C C . GLY A 1 204 ? 54.998 -5.745 -2.557 1.00 87.94 204 GLY A C 1
ATOM 1586 O O . GLY A 1 204 ? 54.915 -5.131 -1.493 1.00 87.94 204 GLY A O 1
ATOM 1587 N N . ILE A 1 205 ? 53.934 -6.250 -3.178 1.00 93.56 205 ILE A N 1
ATOM 1588 C CA . ILE A 1 205 ? 52.564 -6.154 -2.669 1.00 93.56 205 ILE A CA 1
ATOM 1589 C C . ILE A 1 205 ? 52.171 -7.489 -2.038 1.00 93.56 205 ILE A C 1
ATOM 1591 O O . ILE A 1 205 ? 52.240 -8.525 -2.697 1.00 93.56 205 ILE A O 1
ATOM 1595 N N . TYR A 1 206 ? 51.690 -7.436 -0.799 1.00 93.25 206 TYR A N 1
ATOM 1596 C CA . TYR A 1 206 ? 51.256 -8.595 -0.022 1.00 93.25 206 TYR A CA 1
ATOM 1597 C C . TYR A 1 206 ? 49.898 -8.341 0.625 1.00 93.25 206 TYR A C 1
ATOM 1599 O O . TYR A 1 206 ? 49.475 -7.193 0.782 1.00 93.25 206 TYR A O 1
ATOM 1607 N N . ILE A 1 207 ? 49.222 -9.406 1.042 1.00 92.38 207 ILE A N 1
ATOM 1608 C CA . ILE A 1 207 ? 48.057 -9.330 1.923 1.00 92.38 207 ILE A CA 1
ATOM 1609 C C . ILE A 1 207 ? 48.532 -9.670 3.337 1.00 92.38 207 ILE A C 1
ATOM 1611 O O . ILE A 1 207 ? 48.876 -10.813 3.606 1.00 92.38 207 ILE A O 1
ATOM 1615 N N . VAL A 1 208 ? 48.571 -8.686 4.235 1.00 90.69 208 VAL A N 1
ATOM 1616 C CA . VAL A 1 208 ? 48.986 -8.843 5.639 1.00 90.69 208 VAL A CA 1
ATOM 1617 C C . VAL A 1 208 ? 47.755 -8.676 6.518 1.00 90.69 208 VAL A C 1
ATOM 1619 O O . VAL A 1 208 ? 47.138 -7.611 6.512 1.00 90.69 208 VAL A O 1
ATOM 1622 N N . ASN A 1 209 ? 47.375 -9.718 7.258 1.00 86.69 209 ASN A N 1
ATOM 1623 C CA . ASN A 1 209 ? 46.187 -9.727 8.120 1.00 86.69 209 ASN A CA 1
ATOM 1624 C C . ASN A 1 209 ? 44.903 -9.268 7.398 1.00 86.69 209 ASN A C 1
ATOM 1626 O O . ASN A 1 209 ? 44.121 -8.476 7.924 1.00 86.69 209 ASN A O 1
ATOM 1630 N N . GLY A 1 210 ? 44.724 -9.713 6.150 1.00 81.62 210 GLY A N 1
ATOM 1631 C CA . GLY A 1 210 ? 43.589 -9.334 5.302 1.00 81.62 210 GLY A CA 1
ATOM 1632 C C . GLY A 1 210 ? 43.690 -7.949 4.647 1.00 81.62 210 GLY A C 1
ATOM 1633 O O . GLY A 1 210 ? 42.773 -7.555 3.930 1.00 81.62 210 GLY A O 1
ATOM 1634 N N . LYS A 1 211 ? 44.793 -7.209 4.836 1.00 84.62 211 LYS A N 1
ATOM 1635 C CA . LYS A 1 211 ? 45.003 -5.877 4.252 1.00 84.62 211 LYS A CA 1
ATOM 1636 C C . LYS A 1 211 ? 46.132 -5.873 3.224 1.00 84.62 211 LYS A C 1
ATOM 1638 O O . LYS A 1 211 ? 47.258 -6.281 3.509 1.00 84.62 211 LYS A O 1
ATOM 1643 N N . LYS A 1 212 ? 45.854 -5.328 2.035 1.00 90.94 212 LYS A N 1
ATOM 1644 C CA . LYS A 1 212 ? 46.876 -5.060 1.014 1.00 90.94 212 LYS A CA 1
ATOM 1645 C C . LYS A 1 212 ? 47.930 -4.098 1.571 1.00 90.94 212 LYS A C 1
ATOM 1647 O O . LYS A 1 212 ? 47.606 -2.973 1.944 1.00 90.94 212 LYS A O 1
ATOM 1652 N N . THR A 1 213 ? 49.178 -4.541 1.596 1.00 90.12 213 THR A N 1
ATOM 1653 C CA . THR A 1 213 ? 50.328 -3.823 2.149 1.00 90.12 213 THR A CA 1
ATOM 1654 C C . THR A 1 213 ? 51.459 -3.822 1.132 1.00 90.12 213 THR A C 1
ATOM 1656 O O . THR A 1 213 ? 51.714 -4.830 0.475 1.00 90.12 213 THR A O 1
ATOM 1659 N N . VAL A 1 214 ? 52.127 -2.680 0.988 1.00 92.62 214 VAL A N 1
ATOM 1660 C CA . VAL A 1 214 ? 53.333 -2.553 0.166 1.00 92.62 214 VAL A CA 1
ATOM 1661 C C . VAL A 1 214 ? 54.535 -2.622 1.097 1.00 92.62 214 VAL A C 1
ATOM 1663 O O . VAL A 1 214 ? 54.694 -1.744 1.944 1.00 92.62 214 VAL A O 1
ATOM 1666 N N . ILE A 1 215 ? 55.360 -3.654 0.942 1.00 86.88 215 ILE A N 1
ATOM 1667 C CA . ILE A 1 215 ? 56.680 -3.724 1.571 1.00 86.88 215 ILE A CA 1
ATOM 1668 C C . ILE A 1 215 ? 57.639 -2.973 0.649 1.00 86.88 215 ILE A C 1
ATOM 1670 O O . ILE A 1 215 ? 57.696 -3.266 -0.549 1.00 86.88 215 ILE A O 1
ATOM 1674 N N . LYS A 1 216 ? 58.297 -1.951 1.191 1.00 84.56 216 LYS A N 1
ATOM 1675 C CA . LYS A 1 216 ? 59.216 -1.055 0.484 1.00 84.56 216 LYS A CA 1
ATOM 1676 C C . LYS A 1 216 ? 60.652 -1.320 0.864 1.00 84.56 216 LYS A C 1
ATOM 1678 O O . LYS A 1 216 ? 60.846 -1.865 1.972 1.00 84.56 216 LYS A O 1
#

Secondary structure (DSSP, 8-state):
--EEE---EE-SSS--EEEE-SS---HHHHHHHSTT-EEEEEEEEEE-TTS-EEEEEEEESS--TT-EEEEEPPTT--EES-EEES-----SS--EEEEE-SSTT--EEEEEEESS-EE--STTEEEE-TTSS-EE---SSS-EEPSSEEEEE-S-TT--EEEEETTS----------------SEE-TT--EEES--TTPPSEEEEETTEEEEE-

Organism: NCBI:txid1776379

Radius of gyration: 24.8 Å; chains: 1; bounding box: 83×31×40 Å